Protein AF-A0A2R6VWX3-F1 (afdb_monomer)

InterPro domains:
  IPR019399 Parkin co-regulated protein [PF10274] (121-189)
  IPR019399 Parkin co-regulated protein [PTHR21207] (73-187)

Radius of gyration: 27.4 Å; Cα contacts (8 Å, |Δi|>4): 173; chains: 1; bounding box: 60×53×80 Å

Secondary structure (DSSP, 8-state):
--TT-SHHHHHHHHHIIIIIS-PPPPPPPGGG--TTSPPPPPPTT--TTPPPP----TTTSPEEPTTS-EEPPPPPPPTT-PPPTTHHHHHHTTTT-PPPPP-------TTSPPP--S--HHHHHHHHT-S-EEEEE-SSSEEEEESS-GGGS-HHHHHHHHHHHTT--STTHHHHHHHHHHHHHHH--HHHHHHHHHHHHHHHHHHHHHHHHTTSS--

Organism: Marchantia polymorpha (NCBI:txid3197)

Mean predicted aligned error: 10.84 Å

Sequence (219 aa):
MTQNDIAGQLFTFEYCNVKIKGKPGLKKTPQSLSCFDQTIPVAPGRRAGAHVRVKAKSSEVPYWSPNCEYRHKVARKFPKDYTKRGDGARIKSGELHKIVPKAEPPLAGAFKKRDNPPNSLFRKFYERGDLPLAVEHSGSKNVINWKVEVSKLDYHYYLPVFFDGIREKEEPYRFLAVKGVEDLLQACTLHLFLSIYLQAVFRSYEIGCELEYLAEYEL

Structure (mmCIF, N/CA/C/O backbone):
data_AF-A0A2R6VWX3-F1
#
_entry.id   AF-A0A2R6VWX3-F1
#
loop_
_atom_site.group_PDB
_atom_site.id
_atom_site.type_symbol
_atom_site.label_atom_id
_atom_site.label_alt_id
_atom_site.label_comp_id
_atom_site.label_asym_id
_atom_site.label_entity_id
_atom_site.label_seq_id
_atom_site.pdbx_PDB_ins_code
_atom_site.Cartn_x
_atom_site.Cartn_y
_atom_site.Cartn_z
_atom_site.occupancy
_atom_site.B_iso_or_equiv
_atom_site.auth_seq_id
_atom_site.auth_comp_id
_atom_site.auth_asym_id
_atom_site.auth_atom_id
_atom_site.pdbx_PDB_model_num
ATOM 1 N N . MET A 1 1 ? 1.237 19.296 21.827 1.00 43.69 1 MET A N 1
ATOM 2 C CA . MET A 1 1 ? 1.054 18.170 20.886 1.00 43.69 1 MET A CA 1
ATOM 3 C C . MET A 1 1 ? 1.711 16.962 21.523 1.00 43.69 1 MET A C 1
ATOM 5 O O . MET A 1 1 ? 2.929 16.955 21.618 1.00 43.69 1 MET A O 1
ATOM 9 N N . THR A 1 2 ? 0.950 16.013 22.069 1.00 47.16 2 THR A N 1
ATOM 10 C CA . THR A 1 2 ? 1.556 14.771 22.565 1.00 47.16 2 THR A CA 1
ATOM 11 C C . THR A 1 2 ? 2.103 14.014 21.362 1.00 47.16 2 THR A C 1
ATOM 13 O O . THR A 1 2 ? 1.418 13.828 20.360 1.00 47.16 2 THR A O 1
ATOM 16 N N . GLN A 1 3 ? 3.362 13.607 21.441 1.00 54.41 3 GLN A N 1
ATOM 17 C CA . GLN A 1 3 ? 4.103 12.915 20.384 1.00 54.41 3 GLN A CA 1
ATOM 18 C C . GLN A 1 3 ? 3.566 11.488 20.106 1.00 54.41 3 GLN A C 1
ATOM 20 O O . GLN A 1 3 ? 4.150 10.754 19.318 1.00 54.41 3 GLN A O 1
ATOM 25 N N . ASN A 1 4 ? 2.435 11.122 20.727 1.00 67.94 4 ASN A N 1
ATOM 26 C CA . ASN A 1 4 ? 1.911 9.762 20.871 1.00 67.94 4 ASN A CA 1
ATOM 27 C C . ASN A 1 4 ? 0.658 9.481 20.018 1.00 67.94 4 ASN A C 1
ATOM 29 O O . ASN A 1 4 ? 0.084 8.408 20.135 1.00 67.94 4 ASN A O 1
ATOM 33 N N . ASP A 1 5 ? 0.202 10.433 19.199 1.00 79.75 5 ASP A N 1
ATOM 34 C CA . ASP A 1 5 ? -0.957 10.270 18.311 1.00 79.75 5 ASP A CA 1
ATOM 35 C C . ASP A 1 5 ? -0.497 10.349 16.846 1.00 79.75 5 ASP A C 1
ATOM 37 O O . ASP A 1 5 ? -0.374 11.443 16.278 1.00 79.75 5 ASP A O 1
ATOM 41 N N . ILE A 1 6 ? -0.190 9.190 16.253 1.00 85.25 6 ILE A N 1
ATOM 42 C CA . ILE A 1 6 ? 0.290 9.055 14.871 1.00 85.25 6 ILE A CA 1
ATOM 43 C C . ILE A 1 6 ? -0.881 9.262 13.919 1.00 85.25 6 ILE A C 1
ATOM 45 O O . ILE A 1 6 ? -0.782 10.036 12.960 1.00 85.25 6 ILE A O 1
ATOM 49 N N . ALA A 1 7 ? -2.016 8.611 14.177 1.00 84.38 7 ALA A N 1
ATOM 50 C CA . ALA A 1 7 ? -3.118 8.658 13.229 1.00 84.38 7 ALA A CA 1
ATOM 51 C C . ALA A 1 7 ? -3.845 10.013 13.160 1.00 84.38 7 ALA A C 1
ATOM 53 O O . ALA A 1 7 ? -4.353 10.372 12.098 1.00 84.38 7 ALA A O 1
ATOM 54 N N . GLY A 1 8 ? -3.807 10.830 14.214 1.00 82.19 8 GLY A N 1
ATOM 55 C CA . GLY A 1 8 ? -4.313 12.204 14.190 1.00 82.19 8 GLY A CA 1
ATOM 56 C C . GLY A 1 8 ? -3.536 13.143 13.257 1.00 82.19 8 GLY A C 1
ATOM 57 O O . GLY A 1 8 ? -4.043 14.205 12.898 1.00 82.19 8 GLY A O 1
ATOM 58 N N . GLN A 1 9 ? -2.323 12.767 12.835 1.00 86.31 9 GLN A N 1
ATOM 59 C CA . GLN A 1 9 ? -1.510 13.545 11.891 1.00 86.31 9 GLN A CA 1
ATOM 60 C C . GLN A 1 9 ? -1.682 13.086 10.435 1.00 86.31 9 GLN A C 1
ATOM 62 O O . GLN A 1 9 ? -1.271 13.783 9.510 1.00 86.31 9 GLN A O 1
ATOM 67 N N . LEU A 1 10 ? -2.295 11.923 10.199 1.00 85.56 10 LEU A N 1
ATOM 68 C CA . LEU A 1 10 ? -2.399 11.324 8.864 1.00 85.56 10 LEU A CA 1
ATOM 69 C C . LEU A 1 10 ? -3.147 12.224 7.876 1.00 85.56 10 LEU A C 1
ATOM 71 O O . LEU A 1 10 ? -2.658 12.460 6.768 1.00 85.56 10 LEU A O 1
ATOM 75 N N . PHE A 1 11 ? -4.294 12.759 8.298 1.00 85.94 11 PHE A N 1
ATOM 76 C CA . PHE A 1 11 ? -5.117 13.639 7.471 1.00 85.94 11 PHE A CA 1
ATOM 77 C C . PHE A 1 11 ? -4.397 14.956 7.159 1.00 85.94 11 PHE A C 1
ATOM 79 O O . PHE A 1 11 ? -4.318 15.383 6.006 1.00 85.94 11 PHE A O 1
ATOM 86 N N . THR A 1 12 ? -3.799 15.586 8.174 1.00 88.12 12 THR A N 1
ATOM 87 C CA . THR A 1 12 ? -3.104 16.868 8.006 1.00 88.12 12 THR A CA 1
ATOM 88 C C . THR A 1 12 ? -1.847 16.718 7.157 1.00 88.12 12 THR A C 1
ATOM 90 O O . THR A 1 12 ? -1.578 17.586 6.329 1.00 88.12 12 THR A O 1
ATOM 93 N N . PHE A 1 13 ? -1.101 15.616 7.274 1.00 89.00 13 PHE A N 1
ATOM 94 C CA . PHE A 1 13 ? 0.062 15.364 6.425 1.00 89.00 13 PHE A CA 1
ATOM 95 C C . PHE A 1 13 ? -0.309 15.140 4.966 1.00 89.00 13 PHE A C 1
ATOM 97 O O . PHE A 1 13 ? 0.378 15.661 4.082 1.00 89.00 13 PHE A O 1
ATOM 104 N N . GLU A 1 14 ? -1.364 14.380 4.688 1.00 88.75 14 GLU A N 1
ATOM 105 C CA . GLU A 1 14 ? -1.828 14.189 3.314 1.00 88.75 14 GLU A CA 1
ATOM 106 C C . GLU A 1 14 ? -2.348 15.486 2.718 1.00 88.75 14 GLU A C 1
ATOM 108 O O . GLU A 1 14 ? -1.913 15.870 1.630 1.00 88.75 14 GLU A O 1
ATOM 113 N N . TYR A 1 15 ? -3.169 16.216 3.471 1.00 89.94 15 TYR A N 1
ATOM 114 C CA . TYR A 1 15 ? -3.650 17.526 3.066 1.00 89.94 15 TYR A CA 1
ATOM 115 C C . TYR A 1 15 ? -2.489 18.488 2.779 1.00 89.94 15 TYR A C 1
ATOM 117 O O . TYR A 1 15 ? -2.416 19.066 1.695 1.00 89.94 15 TYR A O 1
ATOM 125 N N . CYS A 1 16 ? -1.519 18.605 3.691 1.00 91.62 16 CYS A N 1
ATOM 126 C CA . CYS A 1 16 ? -0.336 19.444 3.498 1.00 91.62 16 CYS A CA 1
ATOM 127 C C . CYS A 1 16 ? 0.481 19.018 2.272 1.00 91.62 16 CYS A C 1
ATOM 129 O O . CYS A 1 16 ? 0.934 19.862 1.501 1.00 91.62 16 CYS A O 1
ATOM 131 N N . ASN A 1 17 ? 0.699 17.717 2.073 1.00 92.06 17 ASN A N 1
ATOM 132 C CA . ASN A 1 17 ? 1.481 17.235 0.939 1.00 92.06 17 ASN A CA 1
ATOM 133 C C . ASN A 1 17 ? 0.789 17.529 -0.395 1.00 92.06 17 ASN A C 1
ATOM 135 O O . ASN A 1 17 ? 1.463 17.971 -1.321 1.00 92.06 17 ASN A O 1
ATOM 139 N N . VAL A 1 18 ? -0.524 17.320 -0.484 1.00 92.44 18 VAL A N 1
ATOM 140 C CA . VAL A 1 18 ? -1.282 17.487 -1.729 1.00 92.44 18 VAL A CA 1
ATOM 141 C C . VAL A 1 18 ? -1.606 18.951 -2.007 1.00 92.44 18 VAL A C 1
ATOM 143 O O . VAL A 1 18 ? -1.342 19.437 -3.102 1.00 92.44 18 VAL A O 1
ATOM 146 N N . LYS A 1 19 ? -2.174 19.666 -1.030 1.00 92.44 19 LYS A N 1
ATOM 147 C CA . LYS A 1 19 ? -2.707 21.023 -1.220 1.00 92.44 19 LYS A CA 1
ATOM 148 C C . LYS A 1 19 ? -1.673 22.122 -1.015 1.00 92.44 19 LYS A C 1
ATOM 150 O O . LYS A 1 19 ? -1.699 23.093 -1.756 1.00 92.44 19 LYS A O 1
ATOM 155 N N . ILE A 1 20 ? -0.768 21.976 -0.046 1.00 94.12 20 ILE A N 1
ATOM 156 C CA . ILE A 1 20 ? 0.220 23.023 0.272 1.00 94.12 20 ILE A CA 1
ATOM 157 C C . ILE A 1 20 ? 1.509 22.808 -0.525 1.00 94.12 20 ILE A C 1
ATOM 159 O O . ILE A 1 20 ? 2.027 23.733 -1.138 1.00 94.12 20 ILE A O 1
ATOM 163 N N . LYS A 1 21 ? 2.030 21.576 -0.542 1.00 94.38 21 LYS A N 1
ATOM 164 C CA . LYS A 1 21 ? 3.303 21.237 -1.205 1.00 94.38 21 LYS A CA 1
ATOM 165 C C . LYS A 1 21 ? 3.143 20.793 -2.664 1.00 94.38 21 LYS A C 1
ATOM 167 O O . LYS A 1 21 ? 4.152 20.536 -3.313 1.00 94.38 21 LYS A O 1
ATOM 172 N N . GLY A 1 22 ? 1.912 20.639 -3.159 1.00 92.31 22 GLY A N 1
ATOM 173 C CA . GLY A 1 22 ? 1.632 20.267 -4.552 1.00 92.31 22 GLY A CA 1
ATOM 174 C C . GLY A 1 22 ? 2.111 18.869 -4.966 1.00 92.31 22 GLY A C 1
ATOM 175 O O . GLY A 1 22 ? 2.289 18.604 -6.153 1.00 92.31 22 GLY A O 1
ATOM 176 N N . LYS A 1 23 ? 2.361 17.959 -4.016 1.00 90.88 23 LYS A N 1
ATOM 177 C CA . LYS A 1 23 ? 2.753 16.577 -4.328 1.00 90.88 23 LYS A CA 1
ATOM 178 C C . LYS A 1 23 ? 1.551 15.800 -4.876 1.00 90.88 23 LYS A C 1
ATOM 180 O O . LYS A 1 23 ? 0.424 16.036 -4.440 1.00 90.88 23 LYS A O 1
ATOM 185 N N . PRO A 1 24 ? 1.766 14.824 -5.778 1.00 86.88 24 PRO A N 1
ATOM 186 C CA . PRO A 1 24 ? 0.677 13.982 -6.253 1.00 86.88 24 PRO A CA 1
ATOM 187 C C . PRO A 1 24 ? 0.048 13.218 -5.081 1.00 86.88 24 PRO A C 1
ATOM 189 O O . PRO A 1 24 ? 0.757 12.594 -4.287 1.00 86.88 24 PRO A O 1
ATOM 192 N N . GLY A 1 25 ? -1.282 13.272 -4.989 1.00 81.38 25 GLY A N 1
ATOM 193 C CA . GLY A 1 25 ? -2.050 12.510 -4.007 1.00 81.38 25 GLY A CA 1
ATOM 194 C C . GLY A 1 25 ? -1.938 11.003 -4.219 1.00 81.38 25 GLY A C 1
ATOM 195 O O . GLY A 1 25 ? -1.497 10.526 -5.272 1.00 81.38 25 GLY A O 1
ATOM 196 N N . LEU A 1 26 ? -2.338 10.238 -3.204 1.00 80.19 26 LEU A N 1
ATOM 197 C CA . LEU A 1 26 ? -2.379 8.787 -3.315 1.00 80.19 26 LEU A CA 1
ATOM 198 C C . LEU A 1 26 ? -3.443 8.400 -4.346 1.00 80.19 26 LEU A C 1
ATOM 200 O O . LEU A 1 26 ? -4.595 8.822 -4.274 1.00 80.19 26 LEU A O 1
ATOM 204 N N . LYS A 1 27 ? -3.033 7.613 -5.344 1.00 80.12 27 LYS A N 1
ATOM 205 C CA . LYS A 1 27 ? -3.949 7.098 -6.360 1.00 80.12 27 LYS A CA 1
ATOM 206 C C . LYS A 1 27 ? -4.747 5.949 -5.761 1.00 80.12 27 LYS A C 1
ATOM 208 O O . LYS A 1 27 ? -4.144 5.013 -5.235 1.00 80.12 27 LYS A O 1
ATOM 213 N N . LYS A 1 28 ? -6.073 6.009 -5.899 1.00 81.12 28 LYS A N 1
ATOM 214 C CA . LYS A 1 28 ? -6.940 4.863 -5.627 1.00 81.12 28 LYS A CA 1
ATOM 215 C C . LYS A 1 28 ? -6.574 3.724 -6.570 1.00 81.12 28 LYS A C 1
ATOM 217 O O . LYS A 1 28 ? -6.262 3.938 -7.745 1.00 81.12 28 LYS A O 1
ATOM 222 N N . THR A 1 29 ? -6.572 2.523 -6.029 1.00 83.56 29 THR A N 1
ATOM 223 C CA . THR A 1 29 ? -6.344 1.305 -6.788 1.00 83.56 29 THR A CA 1
ATOM 224 C C . THR A 1 29 ? -7.568 1.024 -7.662 1.00 83.56 29 THR A C 1
ATOM 226 O O . THR A 1 29 ? -8.698 1.223 -7.218 1.00 83.56 29 THR A O 1
ATOM 229 N N . PRO A 1 30 ? -7.391 0.568 -8.914 1.00 83.94 30 PRO A N 1
ATOM 230 C CA . PRO A 1 30 ? -8.524 0.307 -9.804 1.00 83.94 30 PRO A CA 1
ATOM 231 C C . PRO A 1 30 ? -9.442 -0.811 -9.283 1.00 83.94 30 PRO A C 1
ATOM 233 O O . PRO A 1 30 ? -10.601 -0.875 -9.666 1.00 83.94 30 PRO A O 1
ATOM 236 N N . GLN A 1 31 ? -8.941 -1.669 -8.391 1.00 85.62 31 GLN A N 1
ATOM 237 C CA . GLN A 1 31 ? -9.713 -2.736 -7.752 1.00 85.62 31 GLN A CA 1
ATOM 238 C C . GLN A 1 31 ? -10.626 -2.243 -6.618 1.00 85.62 31 GLN A C 1
ATOM 240 O O . GLN A 1 31 ? -11.511 -2.988 -6.206 1.00 85.62 31 GLN A O 1
ATOM 245 N N . SER A 1 32 ? -10.403 -1.022 -6.114 1.00 82.31 32 SER A N 1
ATOM 246 C CA . SER A 1 32 ? -11.124 -0.435 -4.976 1.00 82.31 32 SER A CA 1
ATOM 247 C C . SER A 1 32 ? -12.603 -0.162 -5.266 1.00 82.31 32 SER A C 1
ATOM 249 O O . SER A 1 32 ? -13.406 -0.191 -4.343 1.00 82.31 32 SER A O 1
ATOM 251 N N . LEU A 1 33 ? -12.956 0.065 -6.539 1.00 85.06 33 LEU A N 1
ATOM 252 C CA . LEU A 1 33 ? -14.315 0.400 -6.986 1.00 85.06 33 LEU A CA 1
ATOM 253 C C . LEU A 1 33 ? -14.980 1.501 -6.125 1.00 85.06 33 LEU A C 1
ATOM 255 O O . LEU A 1 33 ? -14.328 2.482 -5.746 1.00 85.06 33 LEU A O 1
ATOM 259 N N . SER A 1 34 ? -16.295 1.389 -5.909 1.00 85.56 34 SER A N 1
ATOM 260 C CA . SER A 1 34 ? -17.092 2.243 -5.032 1.00 85.56 34 SER A CA 1
ATOM 261 C C . SER A 1 34 ? -16.914 1.844 -3.567 1.00 85.56 34 SER A C 1
ATOM 263 O O . SER A 1 34 ? -16.615 0.701 -3.250 1.00 85.56 34 SER A O 1
ATOM 265 N N . CYS A 1 35 ? -17.176 2.779 -2.654 1.00 80.38 35 CYS A N 1
ATOM 266 C CA . CYS A 1 35 ? -17.072 2.557 -1.208 1.00 80.38 35 CYS A CA 1
ATOM 267 C C . CYS A 1 35 ? -18.062 1.507 -0.664 1.00 80.38 35 CYS A C 1
ATOM 269 O O . CYS A 1 35 ? -17.845 0.976 0.421 1.00 80.38 35 CYS A O 1
ATOM 271 N N . PHE A 1 36 ? -19.156 1.253 -1.383 1.00 82.31 36 PHE A N 1
ATOM 272 C CA . PHE A 1 36 ? -20.200 0.305 -0.981 1.00 82.31 36 PHE A CA 1
ATOM 273 C C . PHE A 1 36 ? -20.074 -1.059 -1.664 1.00 82.31 36 PHE A C 1
ATOM 275 O O . PHE A 1 36 ? -20.789 -1.987 -1.296 1.00 82.31 36 PHE A O 1
ATOM 282 N N . ASP A 1 37 ? -19.172 -1.178 -2.639 1.00 86.00 37 ASP A N 1
ATOM 283 C CA . ASP A 1 37 ? -18.947 -2.422 -3.360 1.00 86.00 37 ASP A CA 1
ATOM 284 C C . ASP A 1 37 ? -17.777 -3.175 -2.732 1.00 86.00 37 ASP A C 1
ATOM 286 O O . ASP A 1 37 ? -16.804 -2.579 -2.265 1.00 86.00 37 ASP A O 1
ATOM 290 N N . GLN A 1 38 ? -17.854 -4.504 -2.751 1.00 86.00 38 GLN A N 1
ATOM 291 C CA . GLN A 1 38 ? -16.713 -5.323 -2.363 1.00 86.00 38 GLN A CA 1
ATOM 292 C C . GLN A 1 38 ? -15.571 -5.151 -3.359 1.00 86.00 38 GLN A C 1
ATOM 294 O O . GLN A 1 38 ? -15.772 -5.051 -4.575 1.00 86.00 38 GLN A O 1
ATOM 299 N N . THR A 1 39 ? -14.350 -5.170 -2.836 1.00 88.31 39 THR A N 1
ATOM 300 C CA . THR A 1 39 ? -13.165 -5.060 -3.680 1.00 88.31 39 THR A CA 1
ATOM 301 C C . THR A 1 39 ? -13.006 -6.229 -4.634 1.00 88.31 39 THR A C 1
ATOM 303 O O . THR A 1 39 ? -13.188 -7.393 -4.274 1.00 88.31 39 THR A O 1
ATOM 306 N N . ILE A 1 40 ? -12.590 -5.922 -5.868 1.00 89.06 40 ILE A N 1
ATOM 307 C CA . ILE A 1 40 ? -12.330 -6.961 -6.867 1.00 89.06 40 ILE A CA 1
ATOM 308 C C . ILE A 1 40 ? -11.184 -7.849 -6.365 1.00 89.06 40 ILE A C 1
ATOM 310 O O . ILE A 1 40 ? -10.111 -7.328 -6.024 1.00 89.06 40 ILE A O 1
ATOM 314 N N . PRO A 1 41 ? -11.356 -9.185 -6.365 1.00 85.06 41 PRO A N 1
ATOM 315 C CA . PRO A 1 41 ? -10.309 -10.092 -5.936 1.00 85.06 41 PRO A CA 1
ATOM 316 C C . PRO A 1 41 ? -9.069 -9.936 -6.818 1.00 85.06 41 PRO A C 1
ATOM 318 O O . PRO A 1 41 ? -9.122 -9.902 -8.047 1.00 85.06 41 PRO A O 1
ATOM 321 N N . VAL A 1 42 ? -7.919 -9.849 -6.161 1.00 85.88 42 VAL A N 1
ATOM 322 C CA . VAL A 1 42 ? -6.618 -9.769 -6.820 1.00 85.88 42 VAL A CA 1
ATOM 323 C C . VAL A 1 42 ? -6.081 -11.182 -7.038 1.00 85.88 42 VAL A C 1
ATOM 325 O O . VAL A 1 42 ? -6.236 -12.041 -6.172 1.00 85.88 42 VAL A O 1
ATOM 328 N N . ALA A 1 43 ? -5.420 -11.412 -8.176 1.00 84.19 43 ALA A N 1
ATOM 329 C CA . ALA A 1 43 ? -4.793 -12.693 -8.496 1.00 84.19 43 ALA A CA 1
ATOM 330 C C . ALA A 1 43 ? -3.884 -13.192 -7.346 1.00 84.19 43 ALA A C 1
ATOM 332 O O . ALA A 1 43 ? -3.072 -12.401 -6.852 1.00 84.19 43 ALA A O 1
ATOM 333 N N . PRO A 1 44 ? -3.948 -14.485 -6.960 1.00 77.94 44 PRO A N 1
ATOM 334 C CA . PRO A 1 44 ? -3.187 -15.030 -5.828 1.00 77.94 44 PRO A CA 1
ATOM 335 C C . PRO A 1 44 ? -1.672 -14.788 -5.902 1.00 77.94 44 PRO A C 1
ATOM 337 O O . PRO A 1 44 ? -1.038 -14.520 -4.887 1.00 77.94 44 PRO A O 1
ATOM 340 N N . GLY A 1 45 ? -1.091 -14.793 -7.108 1.00 78.88 45 GLY A N 1
ATOM 341 C CA . GLY A 1 45 ? 0.342 -14.543 -7.316 1.00 78.88 45 GLY A CA 1
ATOM 342 C C . GLY A 1 45 ? 0.787 -13.087 -7.112 1.00 78.88 45 GLY A C 1
ATOM 343 O O . GLY A 1 45 ? 1.985 -12.811 -7.046 1.00 78.88 45 GLY A O 1
ATOM 344 N N . ARG A 1 46 ? -0.139 -12.123 -7.001 1.00 83.62 46 ARG A N 1
ATOM 345 C CA . ARG A 1 46 ? 0.193 -10.706 -6.786 1.00 83.62 46 ARG A CA 1
ATOM 346 C C . ARG A 1 46 ? 0.275 -10.416 -5.286 1.00 83.62 46 ARG A C 1
ATOM 348 O O . ARG A 1 46 ? -0.657 -9.900 -4.667 1.00 83.62 46 ARG A O 1
ATOM 355 N N . ARG A 1 47 ? 1.418 -10.756 -4.697 1.00 84.50 47 ARG A N 1
ATOM 356 C CA . ARG A 1 47 ? 1.703 -10.551 -3.271 1.00 84.50 47 ARG A CA 1
ATOM 357 C C . ARG A 1 47 ? 2.193 -9.126 -2.987 1.00 84.50 47 ARG A C 1
ATOM 359 O O . ARG A 1 47 ? 3.080 -8.612 -3.668 1.00 84.50 47 ARG A O 1
ATOM 366 N N . ALA A 1 48 ? 1.643 -8.501 -1.945 1.00 86.38 48 ALA A N 1
ATOM 367 C CA . ALA A 1 48 ? 2.097 -7.199 -1.463 1.00 86.38 48 ALA A CA 1
ATOM 368 C C . ALA A 1 48 ? 3.570 -7.255 -1.029 1.00 86.38 48 ALA A C 1
ATOM 370 O O . ALA A 1 48 ? 3.987 -8.174 -0.328 1.00 86.38 48 ALA A O 1
ATOM 371 N N . GLY A 1 49 ? 4.371 -6.283 -1.471 1.00 84.62 49 GLY A N 1
ATOM 372 C CA . GLY A 1 49 ? 5.791 -6.212 -1.114 1.00 84.62 49 GLY A CA 1
ATOM 373 C C . GLY A 1 49 ? 6.690 -7.255 -1.790 1.00 84.62 49 GLY A C 1
ATOM 374 O O . GLY A 1 49 ? 7.905 -7.202 -1.589 1.00 84.62 49 GLY A O 1
ATOM 375 N N . ALA A 1 50 ? 6.146 -8.146 -2.627 1.00 85.25 50 ALA A N 1
ATOM 376 C CA . ALA A 1 50 ? 6.954 -9.065 -3.418 1.00 85.25 50 ALA A CA 1
ATOM 377 C C . ALA A 1 50 ? 7.840 -8.294 -4.407 1.00 85.25 50 ALA A C 1
ATOM 379 O O . ALA A 1 50 ? 7.435 -7.288 -4.999 1.00 85.25 50 ALA A O 1
ATOM 380 N N . HIS A 1 51 ? 9.074 -8.764 -4.574 1.00 84.12 51 HIS A N 1
ATOM 381 C CA . HIS A 1 51 ? 9.978 -8.240 -5.586 1.00 84.12 51 HIS A CA 1
ATOM 382 C C . HIS A 1 51 ? 9.849 -9.081 -6.856 1.00 84.12 51 HIS A C 1
ATOM 384 O O . HIS A 1 51 ? 9.734 -10.301 -6.806 1.00 84.12 51 HIS A O 1
ATOM 390 N N . VAL A 1 52 ? 9.868 -8.419 -8.009 1.00 80.19 52 VAL A N 1
ATOM 391 C CA . VAL A 1 52 ? 9.930 -9.106 -9.298 1.00 80.19 52 VAL A CA 1
ATOM 392 C C . VAL A 1 52 ? 11.394 -9.178 -9.695 1.00 80.19 52 VAL A C 1
ATOM 394 O O . VAL A 1 52 ? 12.056 -8.141 -9.783 1.00 80.19 52 VAL A O 1
ATOM 397 N N . ARG A 1 53 ? 11.903 -10.391 -9.930 1.00 80.50 53 ARG A N 1
ATOM 398 C CA . ARG A 1 53 ? 13.264 -10.584 -10.437 1.00 80.50 53 ARG A CA 1
ATOM 399 C C . ARG A 1 53 ? 13.427 -9.804 -11.741 1.00 80.50 53 ARG A C 1
ATOM 401 O O . ARG A 1 53 ? 12.637 -9.972 -12.671 1.00 80.50 53 ARG A O 1
ATOM 408 N N . VAL A 1 54 ? 14.457 -8.963 -11.809 1.00 79.81 54 VAL A N 1
ATOM 409 C CA . VAL A 1 54 ? 14.786 -8.221 -13.029 1.00 79.81 54 VAL A CA 1
ATOM 410 C C . VAL A 1 54 ? 15.201 -9.231 -14.097 1.00 79.81 54 VAL A C 1
ATOM 412 O O . VAL A 1 54 ? 16.229 -9.894 -13.972 1.00 79.81 54 VAL A O 1
ATOM 415 N N . LYS A 1 55 ? 14.376 -9.377 -15.136 1.00 82.50 55 LYS A N 1
ATOM 416 C CA . LYS A 1 55 ? 14.681 -10.206 -16.305 1.00 82.50 55 LYS A CA 1
ATOM 417 C C . LYS A 1 55 ? 15.269 -9.303 -17.385 1.00 82.50 55 LYS A C 1
ATOM 419 O O . LYS A 1 55 ? 14.543 -8.519 -17.990 1.00 82.50 55 LYS A O 1
ATOM 424 N N . ALA A 1 56 ? 16.577 -9.397 -17.603 1.00 80.56 56 ALA A N 1
ATOM 425 C CA . ALA A 1 56 ? 17.217 -8.771 -18.756 1.00 80.56 56 ALA A CA 1
ATOM 426 C C . ALA A 1 56 ? 16.889 -9.577 -20.021 1.00 80.56 56 ALA A C 1
ATOM 428 O O . ALA A 1 56 ? 16.853 -10.812 -19.982 1.00 80.56 56 ALA A O 1
ATOM 429 N N . LYS A 1 57 ? 16.643 -8.901 -21.148 1.00 83.44 57 LYS A N 1
ATOM 430 C CA . LYS A 1 57 ? 16.474 -9.603 -22.428 1.00 83.44 57 LYS A CA 1
ATOM 431 C C . LYS A 1 57 ? 17.811 -10.203 -22.845 1.00 83.44 57 LYS A C 1
ATOM 433 O O . LYS A 1 57 ? 18.844 -9.561 -22.695 1.00 83.44 57 LYS A O 1
ATOM 438 N N . SER A 1 58 ? 17.792 -11.386 -23.459 1.00 81.62 58 SER A N 1
ATOM 439 C CA . SER A 1 58 ? 19.019 -12.066 -23.911 1.00 81.62 58 SER A CA 1
ATOM 440 C C . SER A 1 58 ? 19.907 -11.188 -24.812 1.00 81.62 58 SER A C 1
ATOM 442 O O . SER A 1 58 ? 21.128 -11.276 -24.740 1.00 81.62 58 SER A O 1
ATOM 444 N N . SER A 1 59 ? 19.317 -10.290 -25.608 1.00 80.31 59 SER A N 1
ATOM 445 C CA . SER A 1 59 ? 20.045 -9.342 -26.464 1.00 80.31 59 SER A CA 1
ATOM 446 C C . SER A 1 59 ? 20.816 -8.258 -25.705 1.00 80.31 59 SER A C 1
ATOM 448 O O . SER A 1 59 ? 21.768 -7.701 -26.242 1.00 80.31 59 SER A O 1
ATOM 450 N N . GLU A 1 60 ? 20.379 -7.919 -24.494 1.00 82.44 60 GLU A N 1
ATOM 451 C CA . GLU A 1 60 ? 20.944 -6.846 -23.667 1.00 82.44 60 GLU A CA 1
ATOM 452 C C . GLU A 1 60 ? 22.045 -7.369 -22.738 1.00 82.44 60 GLU A C 1
ATOM 454 O O . GLU A 1 60 ? 22.849 -6.588 -22.240 1.00 82.44 60 GLU A O 1
ATOM 459 N N . VAL A 1 61 ? 22.118 -8.686 -22.527 1.00 87.44 61 VAL A N 1
ATOM 460 C CA . VAL A 1 61 ? 23.110 -9.307 -21.646 1.00 87.44 61 VAL A CA 1
ATOM 461 C C . VAL A 1 61 ? 24.473 -9.363 -22.354 1.00 87.44 61 VAL A C 1
ATOM 463 O O . V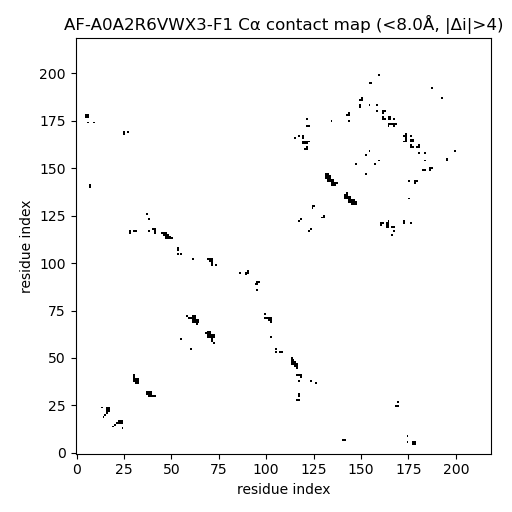AL A 1 61 ? 24.566 -9.903 -23.463 1.00 87.44 61 VAL A O 1
ATOM 466 N N . PRO A 1 62 ? 25.543 -8.813 -21.752 1.00 90.50 62 PRO A N 1
ATOM 467 C CA . PRO A 1 62 ? 26.884 -8.908 -22.312 1.00 90.50 62 PRO A CA 1
ATOM 468 C C . PRO A 1 62 ? 27.412 -10.346 -22.218 1.00 90.50 62 PRO A C 1
ATOM 470 O O . PRO A 1 62 ? 27.046 -11.103 -21.321 1.00 90.50 62 PRO A O 1
ATOM 473 N N . TYR A 1 63 ? 28.302 -10.723 -23.134 1.00 90.00 63 TYR A N 1
ATOM 474 C CA . TYR A 1 63 ? 28.997 -12.007 -23.091 1.00 90.00 63 TYR A CA 1
ATOM 475 C C . TYR A 1 63 ? 30.395 -11.846 -22.486 1.00 90.00 63 TYR A C 1
ATOM 477 O O . TYR A 1 63 ? 31.013 -10.783 -22.594 1.00 90.00 63 TYR A O 1
ATOM 485 N N . TRP A 1 64 ? 30.893 -12.912 -21.863 1.00 92.94 64 TRP A N 1
ATOM 486 C CA . TRP A 1 64 ? 32.258 -12.983 -21.351 1.00 92.94 64 TRP A CA 1
ATOM 487 C C . TRP A 1 64 ? 33.238 -13.267 -22.492 1.00 92.94 64 TRP A C 1
ATOM 489 O O . TRP A 1 64 ? 33.108 -14.277 -23.186 1.00 92.94 64 TRP A O 1
ATOM 499 N N . SER A 1 65 ? 34.196 -12.368 -22.714 1.00 91.12 65 SER A N 1
ATOM 500 C CA . SER A 1 65 ? 35.219 -12.540 -23.749 1.00 91.12 65 SER A CA 1
ATOM 501 C C . SER A 1 65 ? 36.489 -13.209 -23.198 1.00 91.12 65 SER A C 1
ATOM 503 O O . SER A 1 65 ? 36.794 -13.045 -22.017 1.00 91.12 65 SER A O 1
ATOM 505 N N . PRO A 1 66 ? 37.283 -13.901 -24.042 1.00 95.25 66 PRO A N 1
ATOM 506 C CA . PRO A 1 66 ? 38.572 -14.477 -23.637 1.00 95.25 66 PRO A CA 1
ATOM 507 C C . PRO A 1 66 ? 39.581 -13.458 -23.090 1.00 95.25 66 PRO A C 1
ATOM 509 O O . PRO A 1 66 ? 40.497 -13.830 -22.369 1.00 95.25 66 PRO A O 1
ATOM 512 N N . ASN A 1 67 ? 39.387 -12.170 -23.389 1.00 92.06 67 ASN A N 1
ATOM 513 C CA . ASN A 1 67 ? 40.211 -11.074 -22.879 1.00 92.06 67 ASN A CA 1
ATOM 514 C C . ASN A 1 67 ? 39.820 -10.650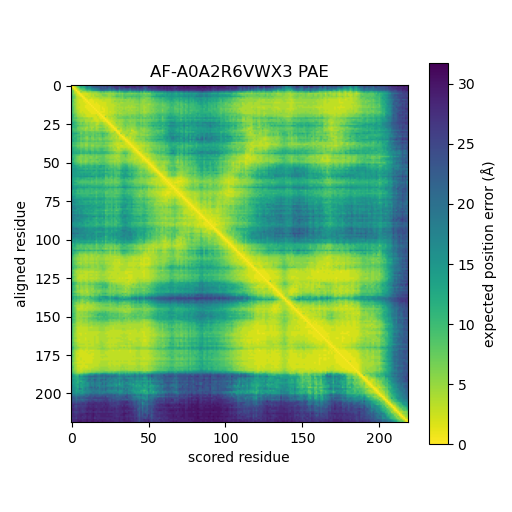 -21.449 1.00 92.06 67 ASN A C 1
ATOM 516 O O . ASN A 1 67 ? 40.204 -9.573 -21.009 1.00 92.06 67 ASN A O 1
ATOM 520 N N . CYS A 1 68 ? 39.033 -11.465 -20.742 1.00 91.25 68 CYS A N 1
ATOM 521 C CA . CYS A 1 68 ? 38.544 -11.210 -19.387 1.00 91.25 68 CYS A CA 1
ATOM 522 C C . CYS A 1 68 ? 37.684 -9.945 -19.236 1.00 91.25 68 CYS A C 1
ATOM 524 O O . CYS A 1 68 ? 37.679 -9.294 -18.193 1.00 91.25 68 CYS A O 1
ATOM 526 N N . GLU A 1 69 ? 36.921 -9.607 -20.275 1.00 91.19 69 GLU A N 1
ATOM 527 C CA . GLU A 1 69 ? 36.031 -8.446 -20.277 1.00 91.19 69 GLU A CA 1
ATOM 528 C C . GLU A 1 69 ? 34.623 -8.825 -20.733 1.00 91.19 69 GLU A C 1
ATOM 530 O O . GLU A 1 69 ? 34.445 -9.615 -21.669 1.00 91.19 69 GLU A O 1
ATOM 535 N N . TYR A 1 70 ? 33.617 -8.196 -20.123 1.00 91.69 70 TYR A N 1
ATOM 536 C CA . TYR A 1 70 ? 32.239 -8.258 -20.597 1.00 91.69 70 TYR A CA 1
ATOM 537 C C . TYR A 1 70 ? 32.041 -7.341 -21.804 1.00 91.69 70 TYR A C 1
ATOM 539 O O . TYR A 1 70 ? 32.365 -6.153 -21.762 1.00 91.69 70 TYR A O 1
ATOM 547 N N . ARG A 1 71 ? 31.479 -7.888 -22.885 1.00 88.56 71 ARG A N 1
ATOM 548 C CA . ARG A 1 71 ? 31.249 -7.159 -24.139 1.00 88.56 71 ARG A CA 1
ATOM 549 C C . ARG A 1 71 ? 29.832 -7.381 -24.640 1.00 88.56 71 ARG A C 1
ATOM 551 O O . ARG A 1 71 ? 29.285 -8.475 -24.535 1.00 88.56 71 ARG A O 1
ATOM 558 N N . HIS A 1 72 ? 29.233 -6.353 -25.227 1.00 88.06 72 HIS A N 1
ATOM 559 C CA . HIS A 1 72 ? 27.967 -6.519 -25.936 1.00 88.06 72 HIS A CA 1
ATOM 560 C C . HIS A 1 72 ? 28.217 -7.006 -27.361 1.00 88.06 72 HIS A C 1
ATOM 562 O O . HIS A 1 72 ? 29.209 -6.650 -28.002 1.00 88.06 72 HIS A O 1
ATOM 568 N N . LYS A 1 73 ? 27.290 -7.817 -27.876 1.00 85.88 73 LYS A N 1
ATOM 569 C CA . LYS A 1 73 ? 27.292 -8.188 -29.291 1.00 85.88 73 LYS A CA 1
ATOM 570 C C . LYS A 1 73 ? 27.015 -6.938 -30.125 1.00 85.88 73 LYS A C 1
ATOM 572 O O . LYS A 1 73 ? 26.119 -6.159 -29.804 1.00 85.88 73 LYS A O 1
ATOM 577 N N . VAL A 1 74 ? 27.773 -6.753 -31.203 1.00 83.12 74 VAL A N 1
ATOM 578 C CA . VAL A 1 74 ? 27.503 -5.672 -32.157 1.00 83.12 74 VAL A CA 1
ATOM 579 C C . VAL A 1 74 ? 26.129 -5.868 -32.792 1.00 83.12 74 VAL A C 1
ATOM 581 O O . VAL A 1 74 ? 25.702 -6.998 -33.047 1.00 83.12 74 VAL A O 1
ATOM 584 N N . ALA A 1 75 ? 25.430 -4.764 -33.051 1.00 82.75 75 ALA A N 1
ATOM 585 C CA . ALA A 1 75 ? 24.146 -4.816 -33.735 1.00 82.75 75 ALA A CA 1
ATOM 586 C C . ALA A 1 75 ? 24.305 -5.497 -35.104 1.00 82.75 75 ALA A C 1
ATOM 588 O O . ALA A 1 75 ? 25.246 -5.210 -35.852 1.00 82.75 75 ALA A O 1
ATOM 589 N N . ARG A 1 76 ? 23.374 -6.395 -35.437 1.00 85.06 76 ARG A N 1
ATOM 590 C CA . ARG A 1 76 ? 23.335 -7.035 -36.754 1.00 85.06 76 ARG A CA 1
ATOM 591 C C . ARG A 1 76 ? 23.124 -5.957 -37.819 1.00 85.06 76 ARG A C 1
ATOM 593 O O . ARG A 1 76 ? 22.193 -5.166 -37.709 1.00 85.06 76 ARG A O 1
ATOM 600 N N . LYS A 1 77 ? 23.981 -5.938 -38.841 1.00 87.44 77 LYS A N 1
ATOM 601 C CA . LYS A 1 77 ? 23.818 -5.057 -40.006 1.00 87.44 77 LYS A CA 1
ATOM 602 C C . LYS A 1 77 ? 22.667 -5.570 -40.866 1.00 87.44 77 LYS A C 1
ATOM 604 O O . LYS A 1 77 ? 22.590 -6.773 -41.127 1.00 87.44 77 LYS A O 1
ATOM 609 N N . PHE A 1 78 ? 21.794 -4.676 -41.309 1.00 91.38 78 PHE A N 1
ATOM 610 C CA . PHE 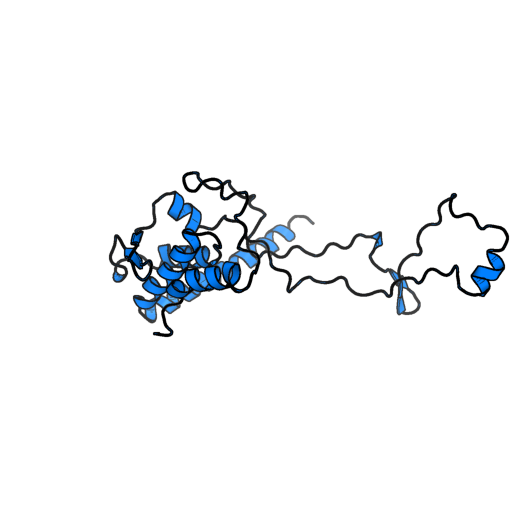A 1 78 ? 20.727 -5.011 -42.248 1.00 91.38 78 PHE A CA 1
ATOM 611 C C . PHE A 1 78 ? 21.162 -4.707 -43.690 1.00 91.38 78 PHE A C 1
ATOM 613 O O . PHE A 1 78 ? 22.029 -3.861 -43.890 1.00 91.38 78 PHE A O 1
ATOM 620 N N . PRO A 1 79 ? 20.553 -5.324 -44.723 1.00 93.94 79 PRO A N 1
ATOM 621 C CA . PRO A 1 79 ? 20.863 -5.014 -46.127 1.00 93.94 79 PRO A CA 1
ATOM 622 C C . PRO A 1 79 ? 20.696 -3.530 -46.497 1.00 93.94 79 PRO A C 1
ATOM 624 O O . PRO A 1 79 ? 21.318 -3.041 -47.434 1.00 93.94 79 PRO A O 1
ATOM 627 N N . LYS A 1 80 ? 19.870 -2.801 -45.737 1.00 93.12 80 LYS A N 1
ATOM 628 C CA . LYS A 1 80 ? 19.677 -1.351 -45.865 1.00 93.12 80 LYS A CA 1
ATOM 629 C C . LYS A 1 80 ? 20.878 -0.535 -45.353 1.00 93.12 80 LYS A C 1
ATOM 631 O O . LYS A 1 80 ? 21.036 0.608 -45.764 1.00 93.12 80 LYS A O 1
ATOM 636 N N . ASP A 1 81 ? 21.735 -1.120 -44.515 1.00 88.38 81 ASP A N 1
ATOM 637 C CA . ASP A 1 81 ? 22.930 -0.500 -43.922 1.00 88.38 81 ASP A CA 1
ATOM 638 C C . ASP A 1 81 ? 24.179 -0.712 -44.801 1.00 88.38 81 ASP A C 1
ATOM 640 O O . ASP A 1 81 ? 25.246 -1.105 -44.317 1.00 88.38 81 ASP A O 1
ATOM 644 N N . TYR A 1 82 ? 24.050 -0.512 -46.114 1.00 88.62 82 TYR A N 1
ATOM 645 C CA . TYR A 1 82 ? 25.175 -0.645 -47.040 1.00 88.62 82 TYR A CA 1
ATOM 646 C C . TYR A 1 82 ? 26.111 0.568 -46.956 1.00 88.62 82 TYR A C 1
ATOM 648 O O . TYR A 1 82 ? 25.685 1.702 -46.729 1.00 88.62 82 TYR A O 1
ATOM 656 N N . THR A 1 83 ? 27.406 0.331 -47.164 1.00 90.00 83 THR A N 1
ATOM 657 C CA . THR A 1 83 ? 28.421 1.391 -47.205 1.00 90.00 83 THR A CA 1
ATOM 658 C C . THR A 1 83 ? 28.275 2.221 -48.474 1.00 90.00 83 THR A C 1
ATOM 660 O O . THR A 1 83 ? 28.210 1.673 -49.577 1.00 90.00 83 THR A O 1
ATOM 663 N N . LYS A 1 84 ? 28.263 3.543 -48.331 1.00 91.44 84 LYS A N 1
ATOM 664 C CA . LYS A 1 84 ? 28.166 4.507 -49.426 1.00 91.44 84 LYS A CA 1
ATOM 665 C C . LYS A 1 84 ? 29.551 5.019 -49.823 1.00 91.44 84 LYS A C 1
ATOM 667 O O . LYS A 1 84 ? 30.533 4.913 -49.086 1.00 91.44 84 LYS A O 1
ATOM 672 N N . ARG A 1 85 ? 29.635 5.615 -51.015 1.00 93.56 85 ARG A N 1
ATOM 673 C CA . ARG A 1 85 ? 30.847 6.311 -51.469 1.00 93.56 85 ARG A CA 1
ATOM 674 C C . ARG A 1 85 ? 31.199 7.420 -50.467 1.00 93.56 85 ARG A C 1
ATOM 676 O O . ARG A 1 85 ? 30.339 8.223 -50.127 1.00 93.56 85 ARG A O 1
ATOM 683 N N . GLY A 1 86 ? 32.454 7.459 -50.020 1.00 89.75 86 GLY A N 1
ATOM 684 C CA . GLY A 1 86 ? 32.947 8.438 -49.039 1.00 89.75 86 GLY A CA 1
ATOM 685 C C . GLY A 1 86 ? 32.945 7.954 -47.583 1.00 89.75 86 GLY A C 1
ATOM 686 O O . GLY A 1 86 ? 33.656 8.530 -46.763 1.00 89.75 86 GLY A O 1
ATOM 687 N N . ASP A 1 87 ? 32.263 6.849 -47.258 1.00 90.81 87 ASP A N 1
ATOM 688 C CA . ASP A 1 87 ? 32.218 6.335 -45.880 1.00 90.81 87 ASP A CA 1
ATOM 689 C C . ASP A 1 87 ? 33.584 5.840 -45.379 1.00 90.81 87 ASP A C 1
ATOM 691 O O . ASP A 1 87 ? 33.852 5.878 -44.183 1.00 90.81 87 ASP A O 1
ATOM 695 N N . GLY A 1 88 ? 34.500 5.452 -46.273 1.00 90.81 88 GLY A N 1
ATOM 696 C CA . GLY A 1 88 ? 35.855 5.032 -45.896 1.00 90.81 88 GLY A CA 1
ATOM 697 C C . GLY A 1 88 ? 36.664 6.123 -45.181 1.00 90.81 88 GLY A C 1
ATOM 698 O O . GLY A 1 88 ? 37.367 5.825 -44.218 1.00 90.81 88 GLY A O 1
ATOM 699 N N . ALA A 1 89 ? 36.534 7.387 -45.599 1.00 91.94 89 ALA A N 1
ATOM 700 C CA . ALA A 1 89 ? 37.180 8.511 -44.915 1.00 91.94 89 ALA A CA 1
ATOM 701 C C . ALA A 1 89 ? 36.556 8.754 -43.530 1.00 91.94 89 ALA A C 1
ATOM 703 O O . ALA A 1 89 ? 37.270 8.993 -42.561 1.00 91.94 89 ALA A O 1
ATOM 704 N N . ARG A 1 90 ? 35.234 8.586 -43.431 1.00 90.12 90 ARG A N 1
ATOM 705 C CA . ARG A 1 90 ? 34.439 8.793 -42.211 1.00 90.12 90 ARG A CA 1
ATOM 706 C C . ARG A 1 90 ? 34.606 7.674 -41.178 1.00 90.12 90 ARG A C 1
ATOM 708 O O . ARG A 1 90 ? 34.448 7.885 -39.982 1.00 90.12 90 ARG A O 1
ATOM 715 N N . ILE A 1 91 ? 34.942 6.463 -41.624 1.00 89.31 91 ILE A N 1
ATOM 716 C CA . ILE A 1 91 ? 35.353 5.361 -40.742 1.00 89.31 91 ILE A CA 1
ATOM 717 C C . ILE A 1 91 ? 36.739 5.652 -40.164 1.00 89.31 91 ILE A C 1
ATOM 719 O O . ILE A 1 91 ? 36.938 5.478 -38.965 1.00 89.31 91 ILE A O 1
ATOM 723 N N . LYS A 1 92 ? 37.680 6.136 -40.990 1.00 90.25 92 LYS A N 1
ATOM 724 C CA . LYS A 1 92 ? 39.031 6.508 -40.538 1.00 90.25 92 LYS A CA 1
ATOM 725 C C . LYS A 1 92 ? 39.015 7.674 -39.548 1.00 90.25 92 LYS A C 1
ATOM 727 O O . LYS A 1 92 ? 39.782 7.641 -38.594 1.00 90.25 92 LYS A O 1
ATOM 732 N N . SER A 1 93 ? 38.137 8.662 -39.745 1.00 90.12 93 SER A N 1
ATOM 733 C CA . SER A 1 93 ? 37.936 9.758 -38.784 1.00 90.12 93 SER A CA 1
ATOM 734 C C . SER A 1 93 ? 37.142 9.346 -37.537 1.00 90.12 93 SER A C 1
ATOM 736 O O . SER A 1 93 ? 37.037 10.129 -36.599 1.00 90.12 93 SER A O 1
ATOM 738 N N . GLY A 1 94 ? 36.587 8.128 -37.498 1.00 87.25 94 GLY A N 1
ATOM 739 C CA . GLY A 1 94 ? 35.799 7.620 -36.372 1.00 87.25 94 GLY A CA 1
ATOM 740 C C . GLY A 1 94 ? 34.349 8.116 -36.322 1.00 87.25 94 GLY A C 1
ATOM 741 O O . GLY A 1 94 ? 33.594 7.665 -35.465 1.00 87.25 94 GLY A O 1
ATOM 742 N N . GLU A 1 95 ? 33.911 8.964 -37.257 1.00 85.19 95 GLU A N 1
ATOM 743 C CA . GLU A 1 95 ? 32.539 9.501 -37.316 1.00 85.19 95 GLU A CA 1
ATOM 744 C C . GLU A 1 95 ? 31.463 8.417 -37.442 1.00 85.19 95 GLU A C 1
ATOM 746 O O . GLU A 1 95 ? 30.348 8.572 -36.947 1.00 85.19 95 GLU A O 1
ATOM 751 N N . LEU A 1 96 ? 31.779 7.314 -38.126 1.00 82.00 96 LEU A N 1
ATOM 752 C CA . LEU A 1 96 ? 30.856 6.189 -38.317 1.00 82.00 96 LEU A CA 1
ATOM 753 C C . LEU A 1 96 ? 31.020 5.083 -37.261 1.00 82.00 96 LEU A C 1
ATOM 755 O O . LEU A 1 96 ? 30.369 4.037 -37.355 1.00 82.00 96 LEU A O 1
ATOM 759 N N . HIS A 1 97 ? 31.864 5.290 -36.247 1.00 80.12 97 HIS A N 1
ATOM 760 C CA . HIS A 1 97 ? 32.074 4.321 -35.181 1.00 80.12 97 HIS A CA 1
ATOM 761 C C . HIS A 1 97 ? 30.955 4.431 -34.136 1.00 80.12 97 HIS A C 1
ATOM 763 O O . HIS A 1 97 ? 30.865 5.399 -33.385 1.00 80.12 97 HIS A O 1
ATOM 769 N N . LYS A 1 98 ? 30.081 3.421 -34.056 1.00 79.31 98 LYS A N 1
ATOM 770 C CA . LYS A 1 98 ? 29.082 3.352 -32.979 1.00 79.31 98 LYS A CA 1
ATOM 771 C C . LYS A 1 98 ? 29.781 2.962 -31.680 1.00 79.31 98 LYS A C 1
ATOM 773 O O . LYS A 1 98 ? 30.379 1.888 -31.602 1.00 79.31 98 LYS A O 1
ATOM 778 N N . ILE A 1 99 ? 29.696 3.825 -30.672 1.00 78.31 99 ILE A N 1
ATOM 779 C CA . ILE A 1 99 ? 30.180 3.524 -29.324 1.00 78.31 99 ILE A CA 1
ATOM 780 C C . ILE A 1 99 ? 29.289 2.418 -28.757 1.00 78.31 99 ILE A C 1
ATOM 782 O O . ILE A 1 99 ? 28.073 2.580 -28.646 1.00 78.31 99 ILE A O 1
ATOM 786 N N . VAL A 1 100 ? 29.889 1.270 -28.448 1.00 78.12 100 VAL A N 1
ATOM 787 C CA . VAL A 1 100 ? 29.193 0.181 -27.758 1.00 78.12 100 VAL A CA 1
ATOM 788 C C . VAL A 1 100 ? 29.108 0.565 -26.278 1.00 78.12 100 VAL A C 1
ATOM 790 O O . VAL A 1 100 ? 30.127 0.981 -25.723 1.00 78.12 100 VAL A O 1
ATOM 793 N N . PRO A 1 101 ? 27.932 0.465 -25.630 1.00 80.81 101 PRO A N 1
ATOM 794 C CA . PRO A 1 101 ? 27.820 0.760 -24.208 1.00 80.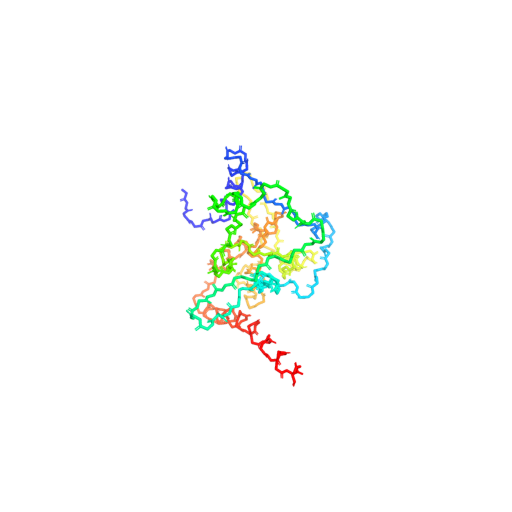81 101 PRO A CA 1
ATOM 795 C C . PRO A 1 101 ? 28.750 -0.152 -23.402 1.00 80.81 101 PRO A C 1
ATOM 797 O O . PRO A 1 101 ? 28.957 -1.318 -23.752 1.00 80.81 101 PRO A O 1
ATOM 800 N N . LYS A 1 102 ? 29.317 0.386 -22.321 1.00 83.44 102 LYS A N 1
ATOM 801 C CA . LYS A 1 102 ? 30.094 -0.407 -21.370 1.00 83.44 102 LYS A CA 1
ATOM 802 C C . LYS A 1 102 ? 29.164 -1.415 -20.695 1.00 83.44 102 LYS A C 1
ATOM 804 O O . LYS A 1 102 ? 28.041 -1.075 -20.332 1.00 83.44 102 LYS A O 1
ATOM 809 N N . ALA A 1 103 ? 29.638 -2.648 -20.541 1.00 86.94 103 ALA A N 1
ATOM 810 C CA . ALA A 1 103 ? 28.892 -3.684 -19.848 1.00 86.94 103 ALA A CA 1
ATOM 811 C C . ALA A 1 103 ? 28.798 -3.352 -18.354 1.00 86.94 103 ALA A C 1
ATOM 813 O O . ALA A 1 103 ? 29.781 -3.458 -17.620 1.00 86.94 103 ALA A O 1
ATOM 814 N N . GLU A 1 104 ? 27.611 -2.946 -17.920 1.00 87.00 104 GLU A N 1
ATOM 815 C CA . GLU A 1 104 ? 27.286 -2.651 -16.527 1.00 87.00 104 GLU A CA 1
ATOM 816 C C . GLU A 1 104 ? 26.133 -3.549 -16.065 1.00 87.00 104 GLU A C 1
ATOM 818 O O . GLU A 1 104 ? 25.286 -3.941 -16.878 1.00 87.00 104 GLU A O 1
ATOM 823 N N . PRO A 1 105 ? 26.089 -3.920 -14.773 1.00 85.50 105 PRO A N 1
ATOM 824 C CA . PRO A 1 105 ? 24.990 -4.717 -14.257 1.00 85.50 105 PRO A CA 1
ATOM 825 C C . PRO A 1 105 ? 23.666 -3.948 -14.392 1.00 85.50 105 PRO A C 1
ATOM 827 O O . PRO A 1 105 ? 23.630 -2.729 -14.200 1.00 85.50 105 PRO A O 1
ATOM 830 N N . PRO A 1 106 ? 22.551 -4.638 -14.685 1.00 84.75 106 PRO A N 1
ATOM 831 C CA . PRO A 1 106 ? 21.252 -3.990 -14.731 1.00 84.75 106 PRO A CA 1
ATOM 832 C C . PRO A 1 106 ? 20.882 -3.436 -13.352 1.00 84.75 106 PRO A C 1
ATOM 834 O O . PRO A 1 106 ? 21.238 -3.994 -12.311 1.00 84.75 106 PRO A O 1
ATOM 837 N N . LEU A 1 107 ? 20.102 -2.356 -13.337 1.00 84.50 107 LEU A N 1
ATOM 838 C CA . LEU A 1 107 ? 19.595 -1.778 -12.097 1.00 84.50 107 LEU A CA 1
ATOM 839 C C . LEU A 1 107 ? 18.721 -2.803 -11.357 1.00 84.50 107 LEU A C 1
ATOM 841 O O . LEU A 1 107 ? 17.634 -3.150 -11.816 1.00 84.50 107 LEU A O 1
ATOM 845 N N . ALA A 1 108 ? 19.165 -3.233 -10.174 1.00 82.06 108 ALA A N 1
ATOM 846 C CA . ALA A 1 108 ? 18.442 -4.194 -9.334 1.00 82.06 108 ALA A CA 1
ATOM 847 C C . ALA A 1 108 ? 17.076 -3.671 -8.843 1.00 82.06 108 ALA A C 1
ATOM 849 O O . ALA A 1 108 ? 16.204 -4.449 -8.466 1.00 82.06 108 ALA A O 1
ATOM 850 N N . GLY A 1 109 ? 16.875 -2.347 -8.837 1.00 85.00 109 GLY A N 1
ATOM 851 C CA . GLY A 1 109 ? 15.589 -1.735 -8.498 1.00 85.00 109 GLY A CA 1
ATOM 852 C C . GLY A 1 109 ? 15.200 -1.833 -7.019 1.00 85.00 109 GLY A C 1
ATOM 853 O O . GLY A 1 109 ? 14.020 -1.705 -6.705 1.00 85.00 109 GLY A O 1
ATOM 854 N N . ALA A 1 110 ? 16.159 -2.023 -6.105 1.00 86.62 110 ALA A N 1
ATOM 855 C CA . ALA A 1 110 ? 15.896 -2.230 -4.676 1.00 86.62 110 ALA A CA 1
ATOM 856 C C . ALA A 1 110 ? 15.103 -1.084 -4.011 1.00 86.62 110 ALA A C 1
ATOM 858 O O . ALA A 1 110 ? 14.211 -1.342 -3.207 1.00 86.62 110 ALA A O 1
ATOM 859 N N . PHE A 1 111 ? 15.379 0.172 -4.387 1.00 88.06 111 PHE A N 1
ATOM 860 C CA . PHE A 1 111 ? 14.694 1.364 -3.859 1.00 88.06 111 PHE A CA 1
ATOM 861 C C . PHE A 1 111 ? 13.391 1.713 -4.594 1.00 88.06 111 PHE A C 1
ATOM 863 O O . PHE A 1 111 ? 12.715 2.686 -4.250 1.00 88.06 111 PHE A O 1
ATOM 870 N N . LYS A 1 112 ? 13.018 0.951 -5.630 1.00 87.94 112 LYS A N 1
ATOM 871 C CA . LYS A 1 112 ? 11.763 1.182 -6.344 1.00 87.94 112 LYS A CA 1
ATOM 872 C C . LYS A 1 112 ? 10.599 0.828 -5.421 1.00 87.94 112 LYS A C 1
ATOM 874 O O . LYS A 1 112 ? 10.574 -0.241 -4.814 1.00 87.94 112 LYS A O 1
ATOM 879 N N . LYS A 1 113 ? 9.600 1.713 -5.349 1.00 87.56 113 LYS A N 1
ATOM 880 C CA . LYS A 1 113 ? 8.360 1.437 -4.612 1.00 87.56 113 LYS A CA 1
ATOM 881 C C . LYS A 1 113 ? 7.732 0.151 -5.146 1.00 87.56 113 LYS A C 1
ATOM 883 O O . LYS A 1 113 ? 7.464 0.046 -6.344 1.00 87.56 113 LYS A O 1
ATOM 888 N N . ARG A 1 114 ? 7.519 -0.808 -4.248 1.00 89.06 114 ARG A N 1
ATOM 889 C CA . ARG A 1 114 ? 6.876 -2.080 -4.572 1.00 89.06 114 ARG A CA 1
ATOM 890 C C . ARG A 1 114 ? 5.372 -1.905 -4.686 1.00 89.06 114 ARG A C 1
ATOM 892 O O . ARG A 1 114 ? 4.788 -0.971 -4.127 1.00 89.06 114 ARG A O 1
ATOM 899 N N . ASP A 1 115 ? 4.779 -2.813 -5.440 1.00 86.81 115 ASP A N 1
ATOM 900 C CA . ASP A 1 115 ? 3.341 -2.870 -5.608 1.00 86.81 115 ASP A CA 1
ATOM 901 C C . ASP A 1 115 ? 2.669 -3.326 -4.307 1.00 86.81 115 ASP A C 1
ATOM 903 O O . ASP A 1 115 ? 3.208 -4.149 -3.558 1.00 86.81 115 ASP A O 1
ATOM 907 N N . ASN A 1 116 ? 1.502 -2.754 -4.033 1.00 88.38 116 ASN A N 1
ATOM 908 C CA . ASN A 1 116 ? 0.696 -3.092 -2.871 1.00 88.38 116 ASN A CA 1
ATOM 909 C C . ASN A 1 116 ? -0.777 -3.154 -3.289 1.00 88.38 116 ASN A C 1
ATOM 911 O O . ASN A 1 116 ? -1.446 -2.116 -3.293 1.00 88.38 116 ASN A O 1
ATOM 915 N N . PRO A 1 117 ? -1.259 -4.330 -3.722 1.00 88.62 117 PRO A N 1
ATOM 916 C CA . PRO A 1 117 ? -2.661 -4.508 -4.060 1.00 88.62 117 PRO A CA 1
ATOM 917 C C . PRO A 1 117 ? -3.573 -4.359 -2.827 1.00 88.62 117 PRO A C 1
ATOM 919 O O . PRO A 1 117 ? -3.155 -4.693 -1.717 1.00 88.62 117 PRO A O 1
ATOM 922 N N . PRO A 1 118 ? -4.837 -3.931 -3.013 1.00 87.06 118 PRO A N 1
ATOM 923 C CA . PRO A 1 118 ? -5.817 -3.762 -1.936 1.00 87.06 118 PRO A CA 1
ATOM 924 C C . PRO A 1 118 ? -6.432 -5.109 -1.515 1.00 87.06 118 PRO A C 1
ATOM 926 O O . PRO A 1 118 ? -7.642 -5.288 -1.502 1.00 87.06 118 PRO A O 1
ATOM 929 N N . ASN A 1 119 ? -5.595 -6.109 -1.243 1.00 87.88 119 ASN A N 1
ATOM 930 C CA . ASN A 1 119 ? -6.009 -7.457 -0.843 1.00 87.88 119 ASN A CA 1
ATOM 931 C C . ASN A 1 119 ? -5.673 -7.752 0.627 1.00 87.88 119 ASN A C 1
ATOM 933 O O . ASN A 1 119 ? -5.365 -8.899 0.960 1.00 87.88 119 ASN A O 1
ATOM 937 N N . SER A 1 120 ? -5.654 -6.725 1.486 1.00 89.88 120 SER A N 1
ATOM 938 C CA . SER A 1 120 ? -5.416 -6.921 2.919 1.00 89.88 120 SER A CA 1
ATOM 939 C C . SER A 1 120 ? -6.558 -7.703 3.560 1.00 89.88 120 SER A C 1
ATOM 941 O O . SER A 1 120 ? -7.719 -7.626 3.145 1.00 89.88 120 SER A O 1
ATOM 943 N N . LEU A 1 121 ? -6.223 -8.474 4.590 1.00 89.56 121 LEU A N 1
ATOM 944 C CA . LEU A 1 121 ? -7.205 -9.137 5.439 1.00 89.56 121 LEU A CA 1
ATOM 945 C C . LEU A 1 121 ? -8.078 -8.100 6.143 1.00 89.56 121 LEU A C 1
ATOM 947 O O . LEU A 1 121 ? -9.292 -8.277 6.206 1.00 89.56 121 LEU A O 1
ATOM 951 N N . PHE A 1 122 ? -7.476 -6.990 6.581 1.00 92.56 122 PHE A N 1
ATOM 952 C CA . PHE A 1 122 ? -8.185 -5.872 7.195 1.00 92.56 122 PHE A CA 1
ATOM 953 C C . PHE A 1 122 ? -9.337 -5.368 6.327 1.00 92.56 122 PHE A C 1
ATOM 955 O O . PHE A 1 122 ? -10.468 -5.262 6.797 1.00 92.56 122 PHE A O 1
ATOM 962 N N . ARG A 1 123 ?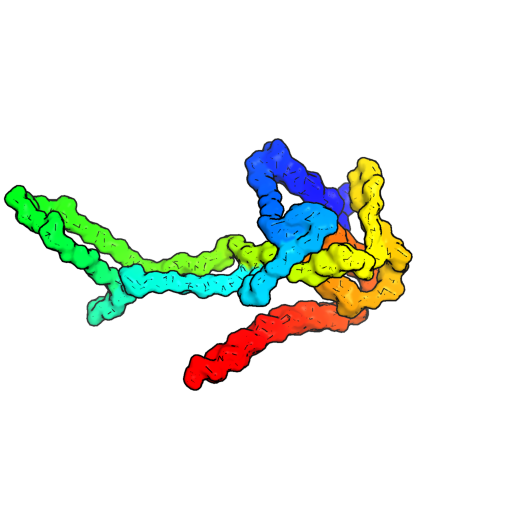 -9.070 -5.116 5.041 1.00 90.94 123 ARG A N 1
ATOM 963 C CA . ARG A 1 123 ? -10.074 -4.610 4.107 1.00 90.94 123 ARG A CA 1
ATOM 964 C C . ARG A 1 123 ? -11.254 -5.564 3.953 1.00 90.94 123 ARG A C 1
ATOM 966 O O . ARG A 1 123 ? -12.396 -5.141 4.083 1.00 90.94 123 ARG A O 1
ATOM 973 N N . LYS A 1 124 ? -10.982 -6.861 3.787 1.00 90.31 124 LYS A N 1
ATOM 974 C CA . LYS A 1 124 ? -12.026 -7.896 3.702 1.00 90.31 124 LYS A CA 1
ATOM 975 C C . LYS A 1 124 ? -12.884 -7.965 4.965 1.00 90.31 124 LYS A C 1
ATOM 977 O O . LYS A 1 124 ? -14.091 -8.151 4.881 1.00 90.31 124 LYS A O 1
ATOM 982 N N . PHE A 1 125 ? -12.261 -7.846 6.134 1.00 91.69 125 PHE A N 1
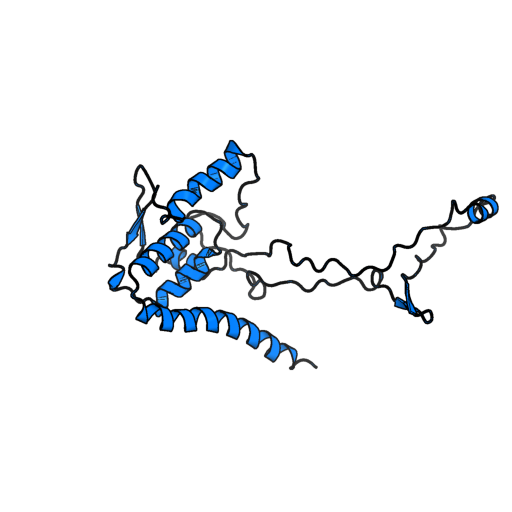ATOM 983 C CA . PHE A 1 125 ? -12.956 -7.910 7.420 1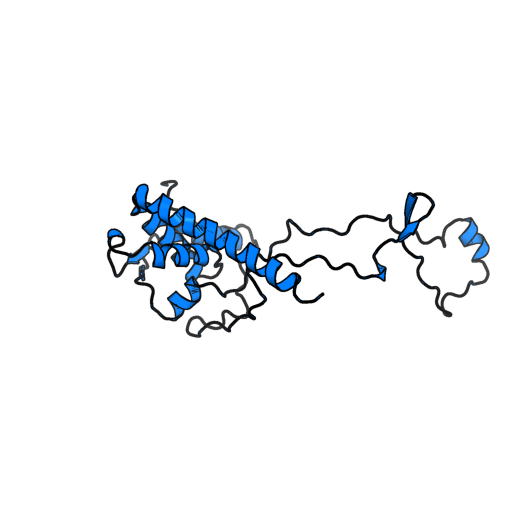.00 91.69 125 PHE A CA 1
ATOM 984 C C . PHE A 1 125 ? -13.803 -6.663 7.674 1.00 91.69 125 PHE A C 1
ATOM 986 O O . PHE A 1 125 ? -14.898 -6.770 8.222 1.00 91.69 125 PHE A O 1
ATOM 993 N N . TYR A 1 126 ? -13.317 -5.498 7.244 1.00 91.44 126 TYR A N 1
ATOM 994 C CA . TYR A 1 126 ? -14.072 -4.256 7.305 1.00 91.44 126 TYR A CA 1
ATOM 995 C C . TYR A 1 126 ? -15.277 -4.277 6.358 1.00 91.44 126 TYR A C 1
ATOM 997 O O . TYR A 1 126 ? -16.389 -4.015 6.801 1.00 91.44 126 TYR A O 1
ATOM 1005 N N . GLU A 1 127 ? -15.080 -4.661 5.091 1.00 90.44 127 GLU A N 1
ATOM 1006 C CA . GLU A 1 127 ? -16.158 -4.777 4.093 1.00 90.44 127 GLU A CA 1
ATOM 1007 C C . GLU A 1 127 ? -17.222 -5.812 4.505 1.00 90.44 127 GLU A C 1
ATOM 1009 O O . GLU A 1 127 ? -18.402 -5.633 4.215 1.00 90.44 127 GLU A O 1
ATOM 1014 N N . ARG A 1 128 ? -16.827 -6.874 5.224 1.00 90.88 128 ARG A N 1
ATOM 1015 C CA . ARG A 1 128 ? -17.755 -7.873 5.784 1.00 90.88 128 ARG A CA 1
ATOM 1016 C C . ARG A 1 128 ? -18.509 -7.381 7.028 1.00 90.88 128 ARG A C 1
ATOM 1018 O O . ARG A 1 128 ? -19.586 -7.892 7.312 1.00 90.88 128 ARG A O 1
ATOM 1025 N N . GLY A 1 129 ? -17.975 -6.390 7.746 1.00 89.44 129 GLY A N 1
ATOM 1026 C CA . GLY A 1 129 ? -18.579 -5.849 8.968 1.00 89.44 129 GLY A CA 1
ATOM 1027 C C . GLY A 1 129 ? -18.238 -6.611 10.255 1.00 89.44 129 GLY A C 1
ATOM 1028 O O . GLY A 1 129 ? -18.894 -6.404 11.273 1.00 89.44 129 GLY A O 1
ATOM 1029 N N . ASP A 1 130 ? -17.201 -7.452 10.239 1.00 89.06 130 ASP A N 1
ATOM 1030 C CA . ASP A 1 130 ? -16.804 -8.292 11.384 1.00 89.06 130 ASP A CA 1
ATOM 1031 C C . ASP A 1 130 ? -15.990 -7.545 12.450 1.00 89.06 130 ASP A C 1
ATOM 1033 O O . ASP A 1 130 ? -15.751 -8.057 13.547 1.00 89.06 130 ASP A O 1
ATOM 1037 N N . LEU A 1 131 ? -15.495 -6.352 12.122 1.00 88.75 131 LEU A N 1
ATOM 1038 C CA . LEU A 1 131 ? -14.680 -5.564 13.037 1.00 88.75 131 LEU A CA 1
ATOM 1039 C C . LEU A 1 131 ? -15.581 -4.795 14.021 1.00 88.75 131 LEU A C 1
ATOM 1041 O O . LEU A 1 131 ? -16.458 -4.044 13.581 1.00 88.75 131 LEU A O 1
ATOM 1045 N N . PRO A 1 132 ? -15.366 -4.912 15.348 1.00 89.06 132 PRO A N 1
ATOM 1046 C CA . PRO A 1 132 ? -16.187 -4.249 16.362 1.00 89.06 132 PRO A CA 1
ATOM 1047 C C . PRO A 1 132 ? -15.805 -2.769 16.536 1.00 89.06 132 PRO A C 1
ATOM 1049 O O . PRO A 1 132 ? -15.559 -2.304 17.647 1.00 89.06 132 PRO A O 1
ATOM 1052 N N . LEU A 1 133 ? -15.754 -2.017 15.437 1.00 89.25 133 LEU A N 1
ATOM 1053 C CA . LEU A 1 133 ? -15.334 -0.618 15.406 1.00 89.25 133 LEU A CA 1
ATOM 1054 C C . LEU A 1 133 ? -16.290 0.244 14.580 1.00 89.25 133 LEU A C 1
ATOM 1056 O O . LEU A 1 133 ? -16.949 -0.232 13.655 1.00 89.25 133 LEU A O 1
ATOM 1060 N N . ALA A 1 134 ? -16.354 1.525 14.921 1.00 86.75 134 ALA A N 1
ATOM 1061 C CA . ALA A 1 134 ? -17.057 2.558 14.178 1.00 86.75 134 ALA A CA 1
ATOM 1062 C C . ALA A 1 134 ? -16.214 3.839 14.161 1.00 86.75 134 ALA A C 1
ATOM 1064 O O . ALA A 1 134 ? -15.473 4.117 15.103 1.00 86.75 134 ALA A O 1
ATOM 1065 N N . VAL A 1 135 ? -16.319 4.621 13.086 1.00 86.19 135 VAL A N 1
ATOM 1066 C CA . VAL A 1 135 ? -15.682 5.942 13.029 1.00 86.19 135 VAL A CA 1
ATOM 1067 C C . VAL A 1 135 ? -16.591 6.940 13.732 1.00 86.19 135 VAL A C 1
ATOM 1069 O O . VAL A 1 135 ? -17.740 7.114 13.333 1.00 86.19 135 VAL A O 1
ATOM 1072 N N . GLU A 1 136 ? -16.067 7.609 14.753 1.00 84.38 136 GLU A N 1
ATOM 1073 C CA . GLU A 1 136 ? -16.710 8.759 15.371 1.00 84.38 136 GLU A CA 1
ATOM 1074 C C . GLU A 1 136 ? -16.096 10.046 14.812 1.00 84.38 136 GLU A C 1
ATOM 1076 O O . GLU A 1 136 ? -14.901 10.331 14.963 1.00 84.38 136 GLU A O 1
ATOM 1081 N N . HIS A 1 137 ? -16.930 10.831 14.135 1.00 82.50 137 HIS A N 1
ATOM 1082 C CA . HIS A 1 137 ? -16.546 12.123 13.584 1.00 82.50 137 HIS A CA 1
ATOM 1083 C C . HIS A 1 137 ? -16.692 13.207 14.652 1.00 82.50 137 HIS A C 1
ATOM 1085 O O . HIS A 1 137 ? -17.735 13.848 14.767 1.00 82.50 137 HIS A O 1
ATOM 1091 N N . SER A 1 138 ? -15.638 13.416 15.440 1.00 78.69 138 SER A N 1
ATOM 1092 C CA . SER A 1 138 ? -15.546 14.582 16.321 1.00 78.69 138 SER A CA 1
ATOM 1093 C C . SER A 1 138 ? -15.013 15.797 15.555 1.00 78.69 138 SER A C 1
ATOM 1095 O O . SER A 1 138 ? -14.243 15.666 14.604 1.00 78.69 138 SER A O 1
ATOM 1097 N N . GLY A 1 139 ? -15.389 17.006 15.983 1.00 71.25 139 GLY A N 1
ATOM 1098 C CA . GLY A 1 139 ? -15.009 18.259 15.316 1.00 71.25 139 GLY A CA 1
ATOM 1099 C C . GLY A 1 139 ? -13.508 18.585 15.349 1.00 71.25 139 GLY A C 1
ATOM 1100 O O . GLY A 1 139 ? -13.069 19.490 14.646 1.00 71.25 139 GLY A O 1
ATOM 1101 N N . SER A 1 140 ? -12.716 17.867 16.151 1.00 72.38 140 SER A N 1
ATOM 1102 C CA . SER A 1 140 ? -11.264 18.071 16.256 1.00 72.38 140 SER A CA 1
ATOM 1103 C C . SER A 1 140 ? -10.462 17.010 15.502 1.00 72.38 140 SER A C 1
ATOM 1105 O O . SER A 1 140 ? -9.635 17.338 14.651 1.00 72.38 140 SER A O 1
ATOM 1107 N N . LYS A 1 141 ? -10.693 15.733 15.811 1.00 75.94 141 LYS A N 1
ATOM 1108 C CA . LYS A 1 141 ? -10.053 14.577 15.186 1.00 75.94 141 LYS A CA 1
ATOM 1109 C C . LYS A 1 141 ? -11.062 13.446 15.093 1.00 75.94 141 LYS A C 1
ATOM 1111 O O . LYS A 1 141 ? -11.863 13.263 16.004 1.00 75.94 141 LYS A O 1
ATOM 1116 N N . ASN A 1 142 ? -10.971 12.656 14.030 1.00 81.38 142 ASN A N 1
ATOM 1117 C CA . ASN A 1 142 ? -11.686 11.389 13.987 1.00 81.38 142 ASN A CA 1
ATOM 1118 C C . ASN A 1 142 ? -11.146 10.493 15.110 1.00 81.38 142 ASN A C 1
ATOM 1120 O O . ASN A 1 142 ? -9.930 10.415 15.315 1.00 81.38 142 ASN A O 1
ATOM 1124 N N . VAL A 1 143 ? -12.050 9.833 15.824 1.00 83.81 143 VAL A N 1
ATOM 1125 C CA . VAL A 1 143 ? -11.738 8.856 16.873 1.00 83.81 143 VAL A CA 1
ATOM 1126 C C . VAL A 1 143 ? -12.409 7.541 16.489 1.00 83.81 143 VAL A C 1
ATOM 1128 O O . VAL A 1 143 ? -13.410 7.533 15.770 1.00 83.81 143 VAL A O 1
ATOM 1131 N N . ILE A 1 144 ? -11.827 6.416 16.896 1.00 89.00 144 ILE A N 1
ATOM 1132 C CA . ILE A 1 144 ? -12.491 5.123 16.752 1.00 89.00 144 ILE A CA 1
ATOM 1133 C C . ILE A 1 144 ? -13.342 4.889 17.991 1.00 89.00 144 ILE A C 1
ATOM 1135 O O . ILE A 1 144 ? -12.835 4.916 19.109 1.00 89.00 144 ILE A O 1
ATOM 1139 N N . ASN A 1 145 ? -14.625 4.615 17.778 1.00 89.94 145 ASN A N 1
ATOM 1140 C CA . ASN A 1 145 ? -15.490 4.096 18.819 1.00 89.94 145 ASN A CA 1
ATOM 1141 C C . ASN A 1 145 ? -15.525 2.567 18.729 1.00 89.94 145 ASN A C 1
ATOM 1143 O O . ASN A 1 145 ? -15.916 1.993 17.706 1.00 89.94 145 ASN A O 1
ATOM 1147 N N . TRP A 1 146 ? -15.102 1.907 19.800 1.00 91.25 146 TRP A N 1
ATOM 1148 C CA . TRP A 1 146 ? -15.097 0.455 19.895 1.00 91.25 146 TRP A CA 1
ATOM 1149 C C . TRP A 1 146 ? -16.443 -0.039 20.418 1.00 91.25 146 TRP A C 1
ATOM 1151 O O . TRP A 1 146 ? -16.908 0.376 21.476 1.00 91.25 146 TRP A O 1
ATOM 1161 N N . LYS A 1 147 ? -17.069 -0.970 19.693 1.00 89.75 147 LYS A N 1
ATOM 1162 C CA . LYS A 1 147 ? -18.330 -1.597 20.128 1.00 89.75 147 LYS A CA 1
ATOM 1163 C C . LYS A 1 147 ? -18.129 -2.536 21.321 1.00 89.75 147 LYS A C 1
ATOM 1165 O O . LYS A 1 147 ? -19.074 -2.810 22.052 1.00 89.75 147 LYS A O 1
ATOM 1170 N N . VAL A 1 148 ? -16.913 -3.055 21.482 1.00 90.00 148 VAL A N 1
ATOM 1171 C CA . VAL A 1 148 ? -16.500 -3.953 22.565 1.00 90.00 148 VAL A CA 1
ATOM 1172 C C . VAL A 1 148 ? -15.305 -3.324 23.267 1.00 90.00 148 VAL A C 1
ATOM 1174 O O . VAL A 1 148 ? -14.452 -2.725 22.623 1.00 90.00 148 VAL A O 1
ATOM 1177 N N . GLU A 1 149 ? -15.233 -3.464 24.586 1.00 88.69 149 GLU A N 1
ATOM 1178 C CA . GLU A 1 149 ? -14.111 -2.959 25.374 1.00 88.69 149 GLU A CA 1
ATOM 1179 C C . GLU A 1 149 ? -12.778 -3.580 24.914 1.00 88.69 149 GLU A C 1
ATOM 1181 O O . GLU A 1 149 ? -12.639 -4.805 24.871 1.00 88.69 149 GLU A O 1
ATOM 1186 N N . VAL A 1 150 ? -11.790 -2.733 24.604 1.00 87.69 150 VAL A N 1
ATOM 1187 C CA . VAL A 1 150 ? -10.496 -3.129 24.009 1.00 87.69 150 VAL A CA 1
ATOM 1188 C C . VAL A 1 150 ? -9.757 -4.167 24.866 1.00 87.69 150 VAL A C 1
ATOM 1190 O O . VAL A 1 150 ? -9.163 -5.105 24.343 1.00 87.69 150 VAL A O 1
ATOM 1193 N N . SER A 1 151 ? -9.862 -4.070 26.193 1.00 85.81 151 SER A N 1
ATOM 1194 C CA . SER A 1 151 ? -9.243 -5.002 27.147 1.00 85.81 151 SER A CA 1
ATOM 1195 C C . SER A 1 151 ? -9.780 -6.436 27.059 1.00 85.81 151 SER A C 1
ATOM 1197 O O . SER A 1 151 ? -9.096 -7.369 27.472 1.00 85.81 151 SER A O 1
ATOM 1199 N N . LYS A 1 152 ? -11.004 -6.620 26.550 1.00 86.12 152 LYS A N 1
ATOM 1200 C CA . LYS A 1 152 ? -11.681 -7.924 26.432 1.00 86.12 152 LYS A CA 1
ATOM 1201 C C . LYS A 1 152 ? -11.574 -8.521 25.029 1.00 86.12 152 LYS A C 1
ATOM 1203 O O . LYS A 1 152 ? -12.117 -9.596 24.784 1.00 86.12 152 LYS A O 1
ATOM 1208 N N . LEU A 1 153 ? -10.930 -7.817 24.101 1.00 87.62 153 LEU A N 1
ATOM 1209 C CA . LEU A 1 153 ? -10.787 -8.264 22.726 1.00 87.62 153 LEU A CA 1
ATOM 1210 C C . LEU A 1 153 ? -9.709 -9.353 22.619 1.00 87.62 153 LEU A C 1
ATOM 1212 O O . LEU A 1 153 ? -8.677 -9.286 23.284 1.00 87.62 153 LEU A O 1
ATOM 1216 N N . ASP A 1 154 ? -9.926 -10.343 21.753 1.00 88.19 154 ASP A N 1
ATOM 1217 C CA . ASP A 1 154 ? -8.912 -11.361 21.469 1.00 88.19 154 ASP A CA 1
ATOM 1218 C C . ASP A 1 154 ? -7.791 -10.791 20.583 1.00 88.19 154 ASP A C 1
ATOM 1220 O O . ASP A 1 154 ? -7.918 -10.648 19.360 1.00 88.19 154 ASP A O 1
ATOM 1224 N N . TYR A 1 155 ? -6.660 -10.475 21.208 1.00 85.81 155 TYR A N 1
ATOM 1225 C CA . TYR A 1 155 ? -5.498 -9.922 20.523 1.00 85.81 155 TYR A CA 1
ATOM 1226 C C . TYR A 1 155 ? -4.882 -10.883 19.500 1.00 85.81 155 TYR A C 1
ATOM 1228 O O . TYR A 1 155 ? -4.346 -10.409 18.498 1.00 85.81 155 TYR A O 1
ATOM 1236 N N . HIS A 1 156 ? -4.974 -12.204 19.687 1.00 83.19 156 HIS A N 1
ATOM 1237 C CA . HIS A 1 156 ? -4.396 -13.167 18.741 1.00 83.19 156 HIS A CA 1
ATOM 1238 C C . HIS A 1 156 ? -5.110 -13.138 17.391 1.00 83.19 156 HIS A C 1
ATOM 1240 O O . HIS A 1 156 ? -4.485 -13.345 16.348 1.00 83.19 156 HIS A O 1
ATOM 1246 N N . TYR A 1 157 ? -6.410 -12.849 17.400 1.00 86.06 157 TYR A N 1
ATOM 1247 C CA . TYR A 1 157 ? -7.210 -12.769 16.188 1.00 86.06 157 TYR A CA 1
ATOM 1248 C C . TYR A 1 157 ? -7.160 -11.379 15.551 1.00 86.06 157 TYR A C 1
ATOM 1250 O O . TYR A 1 157 ? -6.867 -11.247 14.362 1.00 86.06 157 TYR A O 1
ATOM 1258 N N . TYR A 1 158 ? -7.418 -10.328 16.332 1.00 89.12 158 TYR A N 1
ATOM 1259 C CA . TYR A 1 158 ? -7.609 -8.991 15.774 1.00 89.12 158 TYR A CA 1
ATOM 1260 C C . TYR A 1 158 ? -6.293 -8.262 15.501 1.00 89.12 158 TYR A C 1
ATOM 1262 O O . TYR A 1 158 ? -6.167 -7.614 14.461 1.00 89.12 158 TYR A O 1
ATOM 1270 N N . LEU A 1 159 ? -5.287 -8.377 16.375 1.00 89.00 159 LEU A N 1
ATOM 1271 C CA . LEU A 1 159 ? -4.065 -7.579 16.242 1.00 89.00 159 LEU A CA 1
ATOM 1272 C C . LEU A 1 159 ? -3.309 -7.861 14.927 1.00 89.00 159 LEU A C 1
ATOM 1274 O O . LEU A 1 159 ? -2.964 -6.898 14.237 1.00 89.00 159 LEU A O 1
ATOM 1278 N N . PRO A 1 160 ? -3.115 -9.126 14.489 1.00 89.31 160 PRO A N 1
ATOM 1279 C CA . PRO A 1 160 ? -2.512 -9.404 13.185 1.00 89.31 160 PRO A CA 1
ATOM 1280 C C . PRO A 1 160 ? -3.316 -8.841 12.005 1.00 89.31 160 PRO A C 1
ATOM 1282 O O . PRO A 1 160 ? -2.727 -8.419 11.010 1.00 89.31 160 PRO A O 1
ATOM 1285 N N . VAL A 1 161 ? -4.650 -8.801 12.109 1.00 90.44 161 VAL A N 1
ATOM 1286 C CA . VAL A 1 161 ? -5.521 -8.230 11.069 1.00 90.44 161 VAL A CA 1
ATOM 1287 C C . VAL A 1 161 ? -5.299 -6.721 10.961 1.00 90.44 161 VAL A C 1
ATOM 1289 O O . VAL A 1 161 ? -5.132 -6.209 9.855 1.00 90.44 161 VAL A O 1
ATOM 1292 N N . PHE A 1 162 ? -5.226 -6.010 12.088 1.00 91.81 162 PHE A N 1
ATOM 1293 C CA . PHE A 1 162 ? -4.930 -4.576 12.103 1.00 91.81 162 PHE A CA 1
ATOM 1294 C C . PHE A 1 162 ? -3.509 -4.261 11.609 1.00 91.81 162 PHE A C 1
ATOM 1296 O O . PHE A 1 162 ? -3.336 -3.318 10.835 1.00 91.81 162 PHE A O 1
ATOM 1303 N N . PHE A 1 163 ? -2.508 -5.078 11.965 1.00 91.06 163 PHE A N 1
ATOM 1304 C CA . PHE A 1 163 ? -1.145 -4.941 11.436 1.00 91.06 163 PHE A CA 1
ATOM 1305 C C . PHE A 1 163 ? -1.087 -5.101 9.914 1.00 91.06 163 PHE A C 1
ATOM 1307 O O . PHE A 1 163 ? -0.420 -4.310 9.245 1.00 91.06 163 PHE A O 1
ATOM 1314 N N . ASP A 1 164 ? -1.817 -6.067 9.346 1.00 90.69 164 ASP A N 1
ATOM 1315 C CA . ASP A 1 164 ? -1.919 -6.208 7.890 1.00 90.69 164 ASP A CA 1
ATOM 1316 C C . ASP A 1 164 ? -2.590 -4.982 7.242 1.00 90.69 164 ASP A C 1
ATOM 1318 O O . ASP A 1 164 ? -2.218 -4.565 6.145 1.00 90.69 164 ASP A O 1
ATOM 1322 N N . GLY A 1 165 ? -3.524 -4.341 7.950 1.00 91.44 165 GLY A N 1
ATOM 1323 C CA . GLY A 1 165 ? -4.191 -3.110 7.526 1.00 91.44 165 GLY A CA 1
ATOM 1324 C C . GLY A 1 165 ? -3.288 -1.875 7.443 1.00 91.44 165 GLY A C 1
ATOM 1325 O O . GLY A 1 165 ? -3.609 -0.957 6.693 1.00 91.44 165 GLY A O 1
ATOM 1326 N N . ILE A 1 166 ? -2.132 -1.835 8.123 1.00 91.75 166 ILE A N 1
ATOM 1327 C CA . ILE A 1 166 ? -1.202 -0.681 8.072 1.00 91.75 166 ILE A CA 1
ATOM 1328 C C . ILE A 1 166 ? -0.692 -0.434 6.644 1.00 91.75 166 ILE A C 1
ATOM 1330 O O . ILE A 1 166 ? -0.334 0.689 6.279 1.00 91.75 166 ILE A O 1
ATOM 1334 N N . ARG A 1 167 ? -0.679 -1.472 5.798 1.00 90.81 167 ARG A N 1
ATOM 1335 C CA . ARG A 1 167 ? -0.279 -1.337 4.394 1.00 90.81 167 ARG A CA 1
ATOM 1336 C C . ARG A 1 167 ? -1.297 -0.554 3.559 1.00 90.81 167 ARG A C 1
ATOM 1338 O O . ARG A 1 167 ? -0.943 -0.097 2.470 1.00 90.81 167 ARG A O 1
ATOM 1345 N N . GLU A 1 168 ? -2.539 -0.420 4.022 1.00 90.94 168 GLU A N 1
ATOM 1346 C CA . GLU A 1 168 ? -3.588 0.287 3.292 1.00 90.94 168 GLU A CA 1
ATOM 1347 C C . GLU A 1 168 ? -3.243 1.764 3.099 1.00 90.94 168 GLU A C 1
ATOM 1349 O O . GLU A 1 168 ? -2.634 2.433 3.934 1.00 90.94 168 GLU A O 1
ATOM 1354 N N . LYS A 1 169 ? -3.620 2.277 1.932 1.00 87.81 169 LYS A N 1
ATOM 1355 C CA . LYS A 1 169 ? -3.310 3.644 1.492 1.00 87.81 169 LYS A CA 1
ATOM 1356 C C . LYS A 1 169 ? -4.551 4.487 1.254 1.00 87.81 169 LYS A C 1
ATOM 1358 O O . LYS A 1 169 ? -4.435 5.685 1.031 1.00 87.81 169 LYS A O 1
ATOM 1363 N N . GLU A 1 170 ? -5.713 3.855 1.259 1.00 88.44 170 GLU A N 1
ATOM 1364 C CA . GLU A 1 170 ? -6.984 4.490 0.959 1.00 88.44 170 GLU A CA 1
ATOM 1365 C C . GLU A 1 170 ? -7.710 4.831 2.261 1.00 88.44 170 GLU A C 1
ATOM 1367 O O . GLU A 1 170 ? -7.692 4.062 3.226 1.00 88.44 170 GLU A O 1
ATOM 1372 N N . GLU A 1 171 ? -8.353 5.993 2.286 1.00 84.50 171 GLU A N 1
ATOM 1373 C CA . GLU A 1 171 ? -9.333 6.316 3.318 1.00 84.50 171 GLU A CA 1
ATOM 1374 C C . GLU A 1 171 ? -1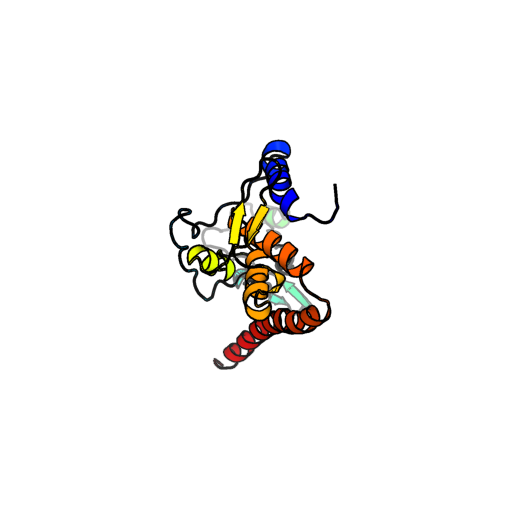0.668 5.635 2.973 1.00 84.50 171 GLU A C 1
ATOM 1376 O O . GLU A 1 171 ? -11.047 5.637 1.796 1.00 84.50 171 GLU A O 1
ATOM 1381 N N . PRO A 1 172 ? -11.382 5.041 3.952 1.00 86.31 172 PRO A N 1
ATOM 1382 C CA . PRO A 1 172 ? -11.183 5.138 5.410 1.00 86.31 172 PRO A CA 1
ATOM 1383 C C . PRO A 1 172 ? -10.241 4.084 6.034 1.00 86.31 172 PRO A C 1
ATOM 1385 O O . PRO A 1 172 ? -9.882 4.202 7.207 1.00 86.31 172 PRO A O 1
ATOM 1388 N N . TYR A 1 173 ? -9.810 3.071 5.276 1.00 90.06 173 TYR A N 1
ATOM 1389 C CA . TYR A 1 173 ? -9.106 1.889 5.797 1.00 90.06 173 TYR A CA 1
ATOM 1390 C C . TYR A 1 173 ? -7.806 2.206 6.539 1.00 90.06 173 TYR A C 1
ATOM 1392 O O . TYR A 1 173 ? -7.566 1.678 7.623 1.00 90.06 173 TYR A O 1
ATOM 1400 N N . ARG A 1 174 ? -6.973 3.091 5.980 1.00 90.69 174 ARG A N 1
ATOM 1401 C CA . ARG A 1 174 ? -5.667 3.422 6.566 1.00 90.69 174 ARG A CA 1
ATOM 1402 C C . ARG A 1 174 ? -5.792 4.026 7.963 1.00 90.69 174 ARG A C 1
ATOM 1404 O O . ARG A 1 174 ? -5.045 3.657 8.864 1.00 90.69 174 ARG A O 1
ATOM 1411 N N . PHE A 1 175 ? -6.713 4.975 8.126 1.00 90.75 175 PHE A N 1
ATOM 1412 C CA . PHE A 1 175 ? -6.937 5.640 9.408 1.00 90.75 175 PHE A CA 1
ATOM 1413 C C . PHE A 1 175 ? -7.379 4.624 10.463 1.00 90.75 175 PHE A C 1
ATOM 1415 O O . PHE A 1 175 ? -6.796 4.573 11.544 1.00 90.75 175 PHE A O 1
ATOM 1422 N N . LEU A 1 176 ? -8.344 3.774 10.104 1.00 91.94 176 LEU A N 1
ATOM 1423 C CA . LEU A 1 176 ? -8.877 2.747 10.989 1.00 91.94 176 LEU A CA 1
ATOM 1424 C C . LEU A 1 176 ? -7.825 1.722 11.414 1.00 91.94 176 LEU A C 1
ATOM 1426 O O . LEU A 1 176 ? -7.763 1.360 12.585 1.00 91.94 176 LEU A O 1
ATOM 1430 N N . ALA A 1 177 ? -6.981 1.280 10.480 1.00 93.06 177 ALA A N 1
ATOM 1431 C CA . ALA A 1 177 ? -5.926 0.326 10.779 1.00 93.06 177 ALA A CA 1
ATOM 1432 C C . ALA A 1 177 ? -4.899 0.903 11.763 1.00 93.06 177 ALA A C 1
ATOM 1434 O O . ALA A 1 177 ? -4.617 0.284 12.783 1.00 93.06 177 ALA A O 1
ATOM 1435 N N . VAL A 1 178 ? -4.375 2.106 11.494 1.00 92.25 178 VAL A N 1
ATOM 1436 C CA . VAL A 1 178 ? -3.339 2.718 12.344 1.00 92.25 178 VAL A CA 1
ATOM 1437 C C . VAL A 1 178 ? -3.892 3.051 13.727 1.00 92.25 178 VAL A C 1
ATOM 1439 O O . VAL A 1 178 ? -3.273 2.674 14.717 1.00 92.25 178 VAL A O 1
ATOM 1442 N N . LYS A 1 179 ? -5.069 3.688 13.807 1.00 91.50 179 LYS A N 1
ATOM 1443 C CA . LYS A 1 179 ? -5.705 3.973 15.100 1.00 91.50 179 LYS A CA 1
ATOM 1444 C C . LYS A 1 179 ? -6.021 2.702 15.879 1.00 91.50 179 LYS A C 1
ATOM 1446 O O . LYS A 1 179 ? -5.765 2.648 17.073 1.00 91.50 179 LYS A O 1
ATOM 1451 N N . GLY A 1 180 ? -6.529 1.675 15.199 1.00 91.50 180 GLY A N 1
ATOM 1452 C CA . GLY A 1 180 ? -6.851 0.404 15.837 1.00 91.50 180 GLY A CA 1
ATOM 1453 C C . GLY A 1 180 ? -5.624 -0.258 16.464 1.00 91.50 180 GLY A C 1
ATOM 1454 O O . GLY A 1 180 ? -5.702 -0.751 17.583 1.00 91.50 180 GLY A O 1
ATOM 1455 N N . VAL A 1 181 ? -4.471 -0.216 15.785 1.00 91.38 181 VAL A N 1
ATOM 1456 C CA . VAL A 1 181 ? -3.204 -0.711 16.350 1.00 91.38 181 VAL A CA 1
ATOM 1457 C C . VAL A 1 181 ? -2.747 0.131 17.539 1.00 91.38 181 VAL A C 1
ATOM 1459 O O . VAL A 1 181 ? -2.301 -0.443 18.527 1.00 91.38 181 VAL A O 1
ATOM 1462 N N . GLU A 1 182 ? -2.855 1.460 17.471 1.00 90.25 182 GLU A N 1
ATOM 1463 C CA . GLU A 1 182 ? -2.503 2.337 18.597 1.00 90.25 182 GLU A CA 1
ATOM 1464 C C . GLU A 1 182 ? -3.321 1.995 19.849 1.00 90.25 182 GLU A C 1
ATOM 1466 O O . GLU A 1 182 ? -2.736 1.747 20.903 1.00 90.25 182 GLU A O 1
ATOM 1471 N N . ASP A 1 183 ? -4.647 1.903 19.715 1.00 89.81 183 ASP A N 1
ATOM 1472 C CA . ASP A 1 183 ? -5.551 1.618 20.833 1.00 89.81 183 ASP A CA 1
ATOM 1473 C C . ASP A 1 183 ? -5.298 0.218 21.420 1.00 89.81 183 ASP A C 1
ATOM 1475 O O . ASP A 1 183 ? -5.238 0.047 22.640 1.00 89.81 183 ASP A O 1
ATOM 1479 N N . LEU A 1 184 ? -5.090 -0.786 20.557 1.00 88.19 184 LEU A N 1
ATOM 1480 C CA . LEU A 1 184 ? -4.791 -2.153 20.986 1.00 88.19 184 LEU A CA 1
ATOM 1481 C C . LEU A 1 184 ? -3.439 -2.241 21.700 1.00 88.19 184 LEU A C 1
ATOM 1483 O O . LEU A 1 184 ? -3.334 -2.870 22.749 1.00 88.19 184 LEU A O 1
ATOM 1487 N N . LEU A 1 185 ? -2.394 -1.607 21.167 1.00 87.06 185 LEU A N 1
ATOM 1488 C CA . LEU A 1 185 ? -1.075 -1.623 21.802 1.00 87.06 185 LEU A CA 1
ATOM 1489 C C . LEU A 1 185 ? -1.058 -0.840 23.115 1.00 87.06 185 LEU A C 1
ATOM 1491 O O . LEU A 1 185 ? -0.335 -1.224 24.030 1.00 87.06 185 LEU A O 1
ATOM 1495 N N . GLN A 1 186 ? -1.860 0.218 23.230 1.00 86.94 186 GLN A N 1
ATOM 1496 C CA . GLN A 1 186 ? -1.974 0.994 24.461 1.00 86.94 186 GLN A CA 1
ATOM 1497 C C . GLN A 1 186 ? -2.688 0.216 25.579 1.00 86.94 186 GLN A C 1
ATOM 1499 O O . GLN A 1 186 ? -2.342 0.382 26.748 1.00 86.94 186 GLN A O 1
ATOM 1504 N N . ALA A 1 187 ? -3.656 -0.637 25.233 1.00 84.44 187 ALA A N 1
ATOM 1505 C CA . ALA A 1 187 ? -4.356 -1.506 26.180 1.00 84.44 187 ALA A CA 1
ATOM 1506 C C . ALA A 1 187 ? -3.604 -2.822 26.483 1.00 84.44 187 ALA A C 1
ATOM 1508 O O . ALA A 1 187 ? -3.881 -3.480 27.488 1.00 84.44 187 ALA A O 1
ATOM 1509 N N . CYS A 1 188 ? -2.648 -3.215 25.635 1.00 79.00 188 CYS A N 1
ATOM 1510 C CA . CYS A 1 188 ? -1.897 -4.459 25.779 1.00 79.00 188 CYS A CA 1
ATOM 1511 C C . CYS A 1 188 ? -0.882 -4.399 26.938 1.00 79.00 188 CYS A C 1
ATOM 1513 O O . CYS A 1 188 ? -0.093 -3.465 27.065 1.00 79.00 188 CYS A O 1
ATOM 1515 N N . THR A 1 189 ? -0.826 -5.458 27.751 1.00 76.62 189 THR A N 1
ATOM 1516 C CA . THR A 1 189 ? 0.229 -5.653 28.761 1.00 76.62 189 THR A CA 1
ATOM 1517 C C . THR A 1 189 ? 1.473 -6.312 28.140 1.00 76.62 189 THR A C 1
ATOM 1519 O O . THR A 1 189 ? 1.373 -7.079 27.180 1.00 76.62 189 THR A O 1
ATOM 1522 N N . LEU A 1 190 ? 2.670 -6.047 28.688 1.00 68.31 190 LEU A N 1
ATOM 1523 C CA . LEU A 1 190 ? 3.962 -6.512 28.134 1.00 68.31 190 LEU A CA 1
ATOM 1524 C C . LEU A 1 190 ? 4.057 -8.035 27.919 1.00 68.31 190 LEU A C 1
ATOM 1526 O O . LEU A 1 190 ? 4.750 -8.486 27.010 1.00 68.31 190 LEU A O 1
ATOM 1530 N N . HIS A 1 191 ? 3.357 -8.833 28.728 1.00 69.31 191 HIS A N 1
ATOM 1531 C CA . HIS A 1 191 ? 3.386 -10.294 28.625 1.00 69.31 191 HIS A CA 1
ATOM 1532 C C . HIS A 1 191 ? 2.665 -10.813 27.369 1.00 69.31 191 HIS A C 1
ATOM 1534 O O . HIS A 1 191 ? 3.140 -11.736 26.709 1.00 69.31 191 HIS A O 1
ATOM 1540 N N . LEU A 1 192 ? 1.546 -10.188 26.994 1.00 66.62 192 LEU A N 1
ATOM 1541 C CA . LEU A 1 192 ? 0.806 -10.542 25.780 1.00 66.62 192 LEU A CA 1
ATOM 1542 C C . LEU A 1 192 ? 1.609 -10.180 24.525 1.00 66.62 192 LEU A C 1
ATOM 1544 O O . LEU A 1 192 ? 1.619 -10.942 23.556 1.00 66.62 192 LEU A O 1
ATOM 1548 N N . PHE A 1 193 ? 2.368 -9.082 24.581 1.00 69.94 193 PHE A N 1
ATOM 1549 C CA . PHE A 1 193 ? 3.178 -8.605 23.464 1.00 69.94 193 PHE A CA 1
ATOM 1550 C C . PHE A 1 193 ? 4.203 -9.639 22.981 1.00 69.94 193 PHE A C 1
ATOM 1552 O O . PHE A 1 193 ? 4.319 -9.846 21.777 1.00 69.94 193 PHE A O 1
ATOM 1559 N N . LEU A 1 194 ? 4.903 -10.342 23.883 1.00 69.38 194 LEU A N 1
ATOM 1560 C CA . LEU A 1 194 ? 5.888 -11.358 23.482 1.00 69.38 194 LEU A CA 1
ATOM 1561 C C . LEU A 1 194 ? 5.254 -12.524 22.711 1.00 69.38 194 LEU A C 1
ATOM 1563 O O . LEU A 1 194 ? 5.796 -12.957 21.692 1.00 69.38 194 LEU A O 1
ATOM 1567 N N . SER A 1 195 ? 4.099 -13.010 23.173 1.00 67.06 195 SER A N 1
ATOM 1568 C CA . SER A 1 195 ? 3.405 -14.136 22.535 1.00 67.06 195 SER A CA 1
ATOM 1569 C C . SER A 1 195 ? 2.928 -13.794 21.119 1.00 67.06 195 SER A C 1
ATOM 1571 O O . SER A 1 195 ? 3.030 -14.610 20.203 1.00 67.06 195 SER A O 1
ATOM 1573 N N . ILE A 1 196 ? 2.487 -12.552 20.912 1.00 68.06 196 ILE A N 1
ATOM 1574 C CA . ILE A 1 196 ? 1.951 -12.096 19.629 1.00 68.06 196 ILE A CA 1
ATOM 1575 C C . ILE A 1 196 ? 3.071 -11.635 18.691 1.00 68.06 196 ILE A C 1
ATOM 1577 O O . ILE A 1 196 ? 2.987 -11.857 17.485 1.00 68.06 196 ILE A O 1
ATOM 1581 N N . TYR A 1 197 ? 4.149 -11.046 19.223 1.00 67.38 197 TYR A N 1
ATOM 1582 C CA . TYR A 1 197 ? 5.335 -10.681 18.446 1.00 67.38 197 TYR A CA 1
ATOM 1583 C C . TYR A 1 197 ? 5.945 -11.911 17.770 1.00 67.38 197 TYR A C 1
ATOM 1585 O O . TYR A 1 197 ? 6.283 -11.854 16.589 1.00 67.38 197 TYR A O 1
ATOM 1593 N N . LEU A 1 198 ? 5.997 -13.047 18.476 1.00 64.31 198 LEU A N 1
ATOM 1594 C CA . LEU A 1 198 ? 6.391 -14.320 17.877 1.00 64.31 198 LEU A CA 1
ATOM 1595 C C . LEU A 1 198 ? 5.471 -14.681 16.701 1.00 64.31 198 LEU A C 1
ATOM 1597 O O . LEU A 1 198 ? 5.977 -14.903 15.610 1.00 64.31 198 LEU A O 1
ATOM 1601 N N . GLN A 1 199 ? 4.143 -14.635 16.841 1.00 64.56 199 GLN A N 1
ATOM 1602 C CA . GLN A 1 199 ? 3.224 -14.907 15.721 1.00 64.56 199 GLN A CA 1
ATOM 1603 C C . GLN A 1 199 ? 3.368 -13.925 14.544 1.00 64.56 199 GLN A C 1
ATOM 1605 O O . GLN A 1 199 ? 3.363 -14.349 13.388 1.00 64.56 199 GLN A O 1
ATOM 1610 N N . ALA A 1 200 ? 3.512 -12.624 14.804 1.00 61.84 200 ALA A N 1
ATOM 1611 C CA . ALA A 1 200 ? 3.654 -11.607 13.761 1.00 61.84 200 ALA A CA 1
ATOM 1612 C C . ALA A 1 200 ? 4.970 -11.763 12.974 1.00 61.84 200 ALA A C 1
ATOM 1614 O O . ALA A 1 200 ? 4.994 -11.633 11.745 1.00 61.84 200 ALA A O 1
ATOM 1615 N N . VAL A 1 201 ? 6.061 -12.087 13.674 1.00 65.06 201 VAL A N 1
ATOM 1616 C CA . VAL A 1 201 ? 7.368 -12.334 13.060 1.00 65.06 201 VAL A CA 1
ATOM 1617 C C . VAL A 1 201 ? 7.392 -13.693 12.353 1.00 65.06 201 VAL A C 1
ATOM 1619 O O . VAL A 1 201 ? 7.762 -13.739 11.182 1.00 65.06 201 VAL A O 1
ATOM 1622 N N . PHE A 1 202 ? 6.928 -14.781 12.978 1.00 52.38 202 PHE A N 1
ATOM 1623 C CA . PHE A 1 202 ? 6.910 -16.118 12.363 1.00 52.38 202 PHE A CA 1
ATOM 1624 C C . PHE A 1 202 ? 6.027 -16.184 11.112 1.00 52.38 202 PHE A C 1
ATOM 1626 O O . PHE A 1 202 ? 6.453 -16.739 10.101 1.00 52.38 202 PHE A O 1
ATOM 1633 N N . ARG A 1 203 ? 4.864 -15.517 11.100 1.00 54.00 203 ARG A N 1
ATOM 1634 C CA . ARG A 1 203 ? 4.016 -15.436 9.897 1.00 54.00 203 ARG A CA 1
ATOM 1635 C C . ARG A 1 203 ? 4.665 -14.633 8.765 1.00 54.00 203 ARG A C 1
ATOM 1637 O O . ARG A 1 203 ? 4.301 -14.808 7.610 1.00 54.00 203 ARG A O 1
ATOM 1644 N N . SER A 1 204 ? 5.650 -13.781 9.057 1.00 51.00 204 SER A N 1
ATOM 1645 C CA . SER A 1 204 ? 6.477 -13.147 8.020 1.00 51.00 204 SER A CA 1
ATOM 1646 C C . SER A 1 204 ? 7.531 -14.108 7.442 1.00 51.00 204 SER A C 1
ATOM 1648 O O . SER A 1 204 ? 7.891 -13.960 6.273 1.00 51.00 204 SER A O 1
ATOM 1650 N N . TYR A 1 205 ? 7.983 -15.101 8.223 1.00 47.53 205 TYR A N 1
ATOM 1651 C CA . TYR A 1 205 ? 8.979 -16.108 7.826 1.00 47.53 205 TYR A CA 1
ATOM 1652 C C . TYR A 1 205 ? 8.381 -17.327 7.100 1.00 47.53 205 TYR A C 1
ATOM 1654 O O . TYR A 1 205 ? 8.963 -17.765 6.111 1.00 47.53 205 TYR A O 1
ATOM 1662 N N . GLU A 1 206 ? 7.208 -17.842 7.488 1.00 43.59 206 GLU A N 1
ATOM 1663 C CA . GLU A 1 206 ? 6.576 -18.990 6.796 1.00 43.59 206 GLU A CA 1
ATOM 1664 C C . GLU A 1 206 ? 6.193 -18.670 5.342 1.00 43.59 206 GLU A C 1
ATOM 1666 O O . GLU A 1 206 ? 6.390 -19.490 4.447 1.00 43.59 206 GLU A O 1
ATOM 1671 N N . ILE A 1 207 ? 5.785 -17.429 5.052 1.00 47.59 207 ILE A N 1
ATOM 1672 C CA . ILE A 1 207 ? 5.524 -16.976 3.671 1.00 47.59 207 ILE A CA 1
ATOM 1673 C C . ILE A 1 207 ? 6.847 -16.771 2.883 1.00 47.59 207 ILE A C 1
ATOM 1675 O O . ILE A 1 207 ? 6.839 -16.410 1.704 1.00 47.59 207 ILE A O 1
ATOM 1679 N N . GLY A 1 208 ? 8.010 -16.927 3.520 1.00 43.94 208 GLY A N 1
ATOM 1680 C CA . GLY A 1 208 ? 9.305 -17.059 2.849 1.00 43.94 208 GLY A CA 1
ATOM 1681 C C . GLY A 1 208 ? 9.621 -18.502 2.444 1.00 43.94 208 GLY A C 1
ATOM 1682 O O . GLY A 1 208 ? 10.232 -18.706 1.402 1.00 43.94 208 GLY A O 1
ATOM 1683 N N . CYS A 1 209 ? 9.156 -19.485 3.219 1.00 35.50 209 CYS A N 1
ATOM 1684 C CA . CYS A 1 209 ? 9.572 -20.886 3.109 1.00 35.50 209 CYS A CA 1
ATOM 1685 C C . CYS A 1 209 ? 8.720 -21.705 2.115 1.00 35.50 209 CYS A C 1
ATOM 1687 O O . CYS A 1 209 ? 9.257 -22.539 1.392 1.00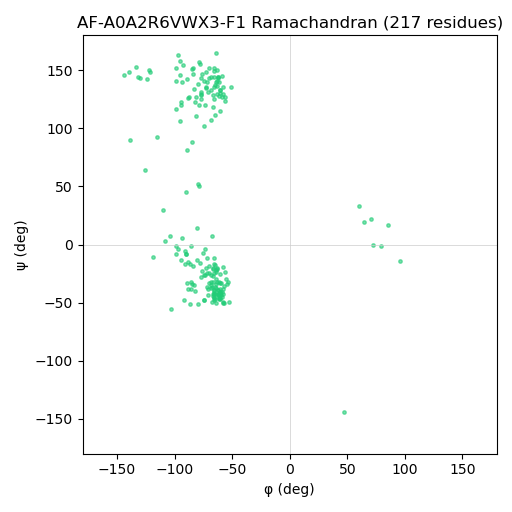 35.50 209 CYS A O 1
ATOM 1689 N N . GLU A 1 210 ? 7.420 -21.411 1.962 1.00 37.72 210 GLU A N 1
ATOM 1690 C CA . GLU A 1 210 ? 6.574 -22.101 0.960 1.00 37.72 210 GLU A CA 1
ATOM 1691 C C . GLU A 1 210 ? 6.981 -21.829 -0.504 1.00 37.72 210 GLU A C 1
ATOM 1693 O O . GLU A 1 210 ? 6.602 -22.580 -1.402 1.00 37.72 210 GLU A O 1
ATOM 1698 N N . LEU A 1 211 ? 7.771 -20.781 -0.772 1.00 43.16 211 LEU A N 1
ATOM 1699 C CA . LEU A 1 211 ? 8.271 -20.484 -2.121 1.00 43.16 211 LEU A CA 1
ATOM 1700 C C . LEU A 1 211 ? 9.570 -21.218 -2.477 1.00 43.16 211 LEU A C 1
ATOM 1702 O O . LEU A 1 211 ? 9.884 -21.303 -3.663 1.00 43.16 211 LEU A O 1
ATOM 1706 N N . GLU A 1 212 ? 10.303 -21.760 -1.502 1.00 44.12 212 GLU A N 1
ATOM 1707 C CA . GLU A 1 212 ? 11.455 -22.629 -1.784 1.00 44.12 212 GLU A CA 1
ATOM 1708 C C . GLU A 1 212 ? 11.000 -24.073 -2.044 1.00 44.12 212 GLU A C 1
ATOM 1710 O O . GLU A 1 212 ? 11.510 -24.716 -2.956 1.00 44.12 212 GLU A O 1
ATOM 1715 N N . TYR A 1 213 ? 9.948 -24.547 -1.366 1.00 39.62 213 TYR A N 1
ATOM 1716 C CA . TYR A 1 213 ? 9.503 -25.942 -1.491 1.00 39.62 213 TYR A CA 1
ATOM 1717 C C . TYR A 1 213 ? 8.785 -26.275 -2.816 1.00 39.62 213 TYR A C 1
ATOM 1719 O O . TYR A 1 213 ? 8.822 -27.415 -3.270 1.00 39.62 213 TYR A O 1
ATOM 1727 N N . LEU A 1 214 ? 8.160 -25.293 -3.479 1.00 44.31 214 LEU A N 1
ATOM 1728 C CA . LEU A 1 214 ? 7.535 -25.489 -4.800 1.00 44.31 214 LEU A CA 1
ATOM 1729 C C . LEU A 1 214 ? 8.481 -25.210 -5.980 1.00 44.31 214 LEU A C 1
ATOM 1731 O O . LEU A 1 214 ? 8.117 -25.486 -7.120 1.00 44.31 214 LEU A O 1
ATOM 1735 N N . ALA A 1 215 ? 9.682 -24.678 -5.732 1.00 44.34 215 ALA A N 1
ATOM 1736 C CA . ALA A 1 215 ? 10.688 -24.459 -6.774 1.00 44.34 215 ALA A CA 1
ATOM 1737 C C . ALA A 1 215 ? 11.601 -25.680 -6.999 1.00 44.34 215 ALA A C 1
ATOM 1739 O O . ALA A 1 215 ? 12.265 -25.746 -8.030 1.00 44.34 215 ALA A O 1
ATOM 1740 N N . GLU A 1 216 ? 11.616 -26.648 -6.076 1.00 46.59 216 GLU A N 1
ATOM 1741 C CA . GLU A 1 216 ? 12.426 -27.873 -6.183 1.00 46.59 216 GLU A CA 1
ATOM 1742 C C . GLU A 1 216 ? 11.660 -29.091 -6.736 1.00 46.59 216 GLU A C 1
ATOM 1744 O O . GLU A 1 216 ? 12.275 -30.124 -6.975 1.00 46.59 216 GLU A O 1
ATOM 1749 N N . TYR A 1 217 ? 10.350 -28.983 -7.002 1.00 47.38 217 TYR A N 1
ATOM 1750 C CA . TYR A 1 217 ? 9.534 -30.087 -7.546 1.00 47.38 217 TYR A CA 1
ATOM 1751 C C . TYR A 1 217 ? 9.180 -29.971 -9.045 1.00 47.38 217 TYR A C 1
ATOM 1753 O O . TYR A 1 217 ? 8.439 -30.802 -9.564 1.00 47.38 217 TYR A O 1
ATOM 1761 N N . GLU A 1 218 ? 9.739 -28.989 -9.761 1.00 44.19 218 GLU A N 1
ATOM 1762 C CA . GLU A 1 218 ? 9.754 -28.943 -11.235 1.00 44.19 218 GLU A CA 1
ATOM 1763 C C . GLU A 1 218 ? 11.192 -28.770 -11.762 1.00 44.19 218 GLU A C 1
ATOM 1765 O O . GLU A 1 218 ? 11.526 -27.765 -12.394 1.00 44.19 218 GLU A O 1
ATOM 1770 N N . LEU A 1 219 ? 12.047 -29.764 -11.501 1.00 38.56 219 LEU A N 1
ATOM 1771 C CA . LEU A 1 219 ? 13.256 -30.057 -12.279 1.00 38.56 219 LEU A CA 1
ATOM 1772 C C . LEU A 1 219 ? 13.421 -31.569 -12.446 1.00 38.56 219 LEU A C 1
ATOM 1774 O O . LEU A 1 219 ? 13.312 -32.288 -11.430 1.00 38.56 219 LEU A O 1
#

Foldseek 3Di:
DPPQDPLQCVVVVQCCVCPVVVHDHDDDDPQCPDPLDAGDDDDPPQDAPDDDFDDDDPQLFFDQDPVRATFHDDDDDDPVNDDDPPVVVVVVVVVPPDDGDGRDDPDRCPVPDTDGDPNALLSVCVSVVVAQWDWDDDPRGIAIDGNDDLLPDDCLPVVLSLVSQCSDRDPPSNSCSVNVNSVNVVSDDPVVCVVNVCVNVVVVVVVVVVVVVVVVPPD

Nearest PDB structures (foldseek):
  8glv-assembly1_4H  TM=9.126E-01  e=9.062E-18  Chlamydomonas reinhardtii
  6ve7-assembly1_d  TM=9.150E-01  e=1.649E-17  Chlamydomonas reinhardtii
  7rro-assembly1_YB  TM=8.615E-01  e=6.857E-08  Bos taurus
  8to0-assembly1_Fp  TM=8.615E-01  e=1.325E-07  Mus musculus
  8g2z-assembly1_1S  TM=6.380E-01  e=5.397E-08  Tetrahymena thermophila CU428

Solvent-accessible surface area (backbone atoms only — not comparable to full-atom values): 14100 Å² total; per-residue (Å²): 131,74,96,81,57,67,54,77,42,51,63,58,50,50,47,41,38,35,74,73,67,64,42,85,67,85,76,81,59,88,47,48,73,51,96,88,49,82,59,56,86,70,64,86,87,68,51,63,68,54,82,79,81,86,78,76,55,80,87,75,54,52,45,84,41,97,85,78,43,61,38,62,78,76,81,82,82,53,90,86,69,63,87,58,94,69,46,71,61,36,49,75,71,45,77,69,59,80,82,75,74,79,68,67,83,77,83,84,56,82,88,54,85,61,60,70,66,94,73,39,63,29,56,56,37,54,78,72,61,74,54,63,63,43,83,37,85,48,99,86,52,75,42,80,44,60,76,53,65,74,82,77,52,63,57,85,67,48,48,60,33,28,58,49,15,56,74,45,81,51,85,69,55,24,55,54,14,45,43,50,44,52,56,52,58,72,63,51,53,77,74,61,47,58,65,47,50,50,52,62,51,48,60,61,48,52,76,56,50,64,63,56,65,66,63,68,76,76,121

pLDDT: mean 81.76, std 13.51, range [35.5, 95.25]